Protein AF-A0A2V7SUW2-F1 (afdb_monomer)

Sequence (256 aa):
MSTREIAFPVPRAAPRSRPLAHLVVAQFAAVVALLAMWIVSEKFLGARSGLLFVVIGTPLIALSTLTVVVWAAWGIRWQKVVVLLLAVVADVGLLSGTSTLRRAGDRMFFETRRSRLDAFAHDIVAYGRIRQMSDGARSFTELNGQLVTSSRAAADATPQLDAVPARPLAQVLARDSIAAQRYEEFRQRLRELKVTQLDAEPGFVAFLYDGMLDNLEGYLLVKPGASPPAMRATLFGAELVRLEALGDGWYRFATT

Foldseek 3Di:
DDDDDDDDDDPDDPPDPVVVVCVLLVLLVVLLVVLVVVLVCCVVVHPPCLVVCVVPNLVSLVVSLVSLVVVCVPDPDPVSVVSNVVSVVSSVVSCVSRPNNVVVVVLVLCVVCVVVVVVLQVVCVVVVLFAKFFLPPDPFTDTPNATEDCDPVVQVPDDPDPDHGYDHPVVVCVVSVNDPVNNVVSSVSCVVSQFGMWHHDPFKIWTWHDDPDPKIKTKMAGDPPHDPDDQQDDDPNFGWHDWADSDPRMIITIGD

Solvent-accessible surface area (backbone atoms only — not comparable to full-atom values): 14525 Å² total; per-residue (Å²): 140,84,84,80,83,81,82,74,82,75,80,75,78,74,81,78,70,59,70,62,56,54,50,55,51,50,52,40,51,51,52,51,50,55,51,50,53,47,45,52,46,39,73,75,72,50,86,81,51,52,66,55,40,61,72,50,46,51,55,52,50,52,53,43,48,48,53,45,50,59,55,29,67,66,67,80,44,72,73,40,54,53,52,44,53,53,46,53,52,50,50,54,49,53,52,70,64,31,70,47,57,48,52,50,50,54,48,52,57,44,66,78,38,40,72,61,51,52,53,47,50,49,51,40,62,73,64,64,66,66,36,28,38,39,52,50,84,58,102,61,29,38,48,65,92,36,39,39,29,97,36,64,72,61,26,76,65,57,75,84,74,91,55,79,78,42,38,35,42,72,57,53,29,60,73,58,70,46,54,69,68,59,53,51,51,53,35,49,50,29,55,76,71,63,26,48,33,41,42,52,53,101,39,33,37,35,38,32,29,92,51,73,87,84,26,47,28,34,42,32,38,38,40,92,94,45,67,74,83,58,82,62,39,75,54,97,92,23,38,30,75,44,80,44,82,75,53,98,50,30,28,40,41,32,27,84

Secondary structure (DSSP, 8-state):
-----------PPPPP-HHHHHHHHHHHHHHHHHHHHHHHHHHHH-SS-HHHIIIIIHHHHHHHHHHHHHHHHSS--HHHHHHHHHHHHHHHHHHHH-HHHHHHHHHHHHHTTHHHHHHHHHHHHHH-S--EEE-S-SS-EEETTEEEES-HHHHHTS--SSPPPPEEHHHHHHHTT--HHHHHHHHHHHHHHT--EEEE-SSEEEEEE--STT--EEEEEEPTTPPPPPTT-EETTEEEEEEEEEETTEEEEEE-

Radius of gyration: 28.64 Å; Cα contacts (8 Å, |Δi|>4): 301; chains: 1; bounding box: 95×42×85 Å

Structure (mmCIF, N/CA/C/O backbone):
data_AF-A0A2V7SUW2-F1
#
_entry.id   AF-A0A2V7SUW2-F1
#
loop_
_atom_site.group_PDB
_atom_site.id
_atom_site.type_symbol
_atom_site.label_atom_id
_atom_site.label_alt_id
_atom_site.label_comp_id
_atom_site.label_asym_id
_atom_site.label_entity_id
_atom_site.label_seq_id
_atom_site.pdbx_PDB_ins_code
_atom_site.Cartn_x
_atom_site.Cartn_y
_atom_site.Cartn_z
_atom_site.occupancy
_atom_site.B_iso_or_equiv
_atom_site.auth_seq_id
_atom_site.auth_comp_id
_atom_site.auth_asym_id
_atom_site.auth_atom_id
_atom_site.pdbx_PDB_model_num
ATOM 1 N N . MET A 1 1 ? 76.218 7.393 -56.676 1.00 44.66 1 MET A N 1
ATOM 2 C CA . MET A 1 1 ? 75.463 6.793 -55.555 1.00 44.66 1 MET A CA 1
ATOM 3 C C . MET A 1 1 ? 74.119 7.494 -55.477 1.00 44.66 1 MET A C 1
ATOM 5 O O . MET A 1 1 ? 74.093 8.683 -55.209 1.00 44.66 1 MET A O 1
ATOM 9 N N . SER A 1 2 ? 73.041 6.797 -55.838 1.00 45.44 2 SER A N 1
ATOM 10 C CA . SER A 1 2 ? 71.674 7.327 -55.873 1.00 45.44 2 SER A CA 1
ATOM 11 C C . SER A 1 2 ? 70.909 6.736 -54.691 1.00 45.44 2 SER A C 1
ATOM 13 O O . SER A 1 2 ? 70.765 5.518 -54.591 1.00 45.44 2 SER A O 1
ATOM 15 N N . THR A 1 3 ? 70.494 7.591 -53.763 1.00 47.50 3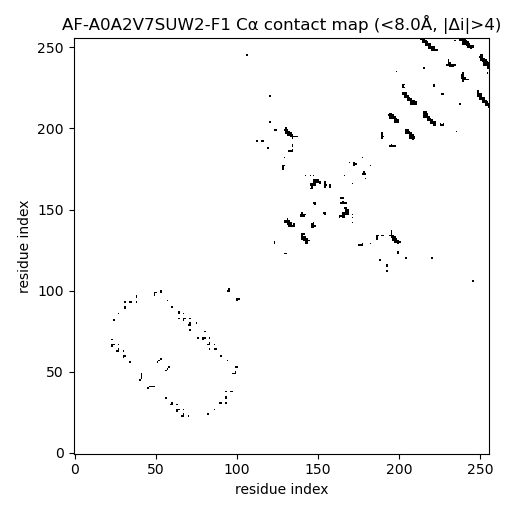 THR A N 1
ATOM 16 C CA . THR A 1 3 ? 69.689 7.241 -52.591 1.00 47.50 3 THR A CA 1
ATOM 17 C C . THR A 1 3 ? 68.236 7.092 -53.036 1.00 47.50 3 THR A C 1
ATOM 19 O O . THR A 1 3 ? 67.562 8.075 -53.328 1.00 47.50 3 THR A O 1
ATOM 22 N N . ARG A 1 4 ? 67.750 5.849 -53.132 1.00 51.28 4 ARG A N 1
ATOM 23 C CA . ARG A 1 4 ? 66.319 5.560 -53.290 1.00 51.28 4 ARG A CA 1
ATOM 24 C C . ARG A 1 4 ? 65.622 5.809 -51.953 1.00 51.28 4 ARG A C 1
ATOM 26 O O . ARG A 1 4 ? 65.803 5.033 -51.019 1.00 51.28 4 ARG A O 1
ATOM 33 N N . GLU A 1 5 ? 64.822 6.866 -51.879 1.00 52.41 5 GLU A N 1
ATOM 34 C CA . GLU A 1 5 ? 63.841 7.051 -50.809 1.00 52.41 5 GLU A CA 1
ATOM 35 C C . GLU A 1 5 ? 62.772 5.957 -50.907 1.00 52.41 5 GLU A C 1
ATOM 37 O O . GLU A 1 5 ? 62.024 5.860 -51.881 1.00 52.41 5 GLU A O 1
ATOM 42 N N . ILE A 1 6 ? 62.720 5.100 -49.890 1.00 58.22 6 ILE A N 1
ATOM 43 C CA . ILE A 1 6 ? 61.645 4.130 -49.701 1.00 58.22 6 ILE A CA 1
ATOM 44 C C . ILE A 1 6 ? 60.499 4.884 -49.024 1.00 58.22 6 ILE A C 1
ATOM 46 O O . ILE A 1 6 ? 60.528 5.140 -47.821 1.00 58.22 6 ILE A O 1
ATOM 50 N N . ALA A 1 7 ? 59.497 5.273 -49.811 1.00 51.59 7 ALA A N 1
ATOM 51 C CA . ALA A 1 7 ? 58.265 5.850 -49.296 1.00 51.59 7 ALA A CA 1
ATOM 52 C C . ALA A 1 7 ? 57.462 4.768 -48.555 1.00 51.59 7 ALA A C 1
ATOM 54 O O . ALA A 1 7 ? 56.907 3.855 -49.168 1.00 51.59 7 ALA A O 1
ATOM 55 N N . PHE A 1 8 ? 57.398 4.865 -47.227 1.00 51.53 8 PHE A N 1
ATOM 56 C CA . PHE A 1 8 ? 56.497 4.044 -46.424 1.00 51.53 8 PHE A CA 1
ATOM 57 C C . PHE A 1 8 ? 55.052 4.521 -46.631 1.00 51.53 8 PHE A C 1
ATOM 59 O O . PHE A 1 8 ? 54.775 5.712 -46.458 1.00 51.53 8 PHE A O 1
ATOM 66 N N . PRO A 1 9 ? 54.106 3.634 -46.984 1.00 53.50 9 PRO A N 1
ATOM 67 C CA . PRO A 1 9 ? 52.710 4.019 -47.089 1.00 53.50 9 PRO A CA 1
ATOM 68 C C . PRO A 1 9 ? 52.181 4.389 -45.700 1.00 53.50 9 PRO A C 1
ATOM 70 O O . PRO A 1 9 ? 52.076 3.549 -44.807 1.00 53.50 9 PRO A O 1
ATOM 73 N N . VAL A 1 10 ? 51.833 5.665 -45.525 1.00 56.25 10 VAL A N 1
ATOM 74 C CA . VAL A 1 10 ? 51.096 6.155 -44.357 1.00 56.25 10 VAL A CA 1
ATOM 75 C C . VAL A 1 10 ? 49.769 5.386 -44.280 1.00 56.25 10 VAL A C 1
ATOM 77 O O . VAL A 1 10 ? 49.021 5.384 -45.266 1.00 56.25 10 VAL A O 1
ATOM 80 N N . PRO A 1 11 ? 49.442 4.722 -43.155 1.00 51.16 11 PRO A N 1
ATOM 81 C CA . PRO A 1 11 ? 48.184 4.003 -43.023 1.00 51.16 11 PRO A CA 1
ATOM 82 C C . PRO A 1 11 ? 47.022 4.988 -43.182 1.00 51.16 11 PRO A C 1
ATOM 84 O O . PRO A 1 11 ? 46.853 5.919 -42.393 1.00 51.16 11 PRO A O 1
ATOM 87 N N . ARG A 1 12 ? 46.222 4.795 -44.239 1.00 51.06 12 ARG A N 1
ATOM 88 C CA . ARG A 1 12 ? 44.977 5.539 -44.460 1.00 51.06 12 ARG A CA 1
ATOM 89 C C . ARG A 1 12 ? 44.101 5.381 -43.218 1.00 51.06 12 ARG A C 1
ATOM 91 O O . ARG A 1 12 ? 43.716 4.266 -42.872 1.00 51.06 12 ARG A O 1
ATOM 98 N N . ALA A 1 13 ? 43.792 6.499 -42.563 1.00 53.72 13 ALA A N 1
ATOM 99 C CA . ALA A 1 13 ? 42.846 6.548 -41.458 1.00 53.72 13 ALA A CA 1
ATOM 100 C C . ALA A 1 13 ? 41.545 5.837 -41.864 1.00 53.72 13 ALA A C 1
ATOM 102 O O . ALA A 1 13 ? 40.941 6.173 -42.886 1.00 53.72 13 ALA A O 1
ATOM 103 N N . ALA A 1 14 ? 41.148 4.835 -41.077 1.00 56.44 14 ALA A N 1
ATOM 104 C CA . ALA A 1 14 ? 39.958 4.036 -41.331 1.00 56.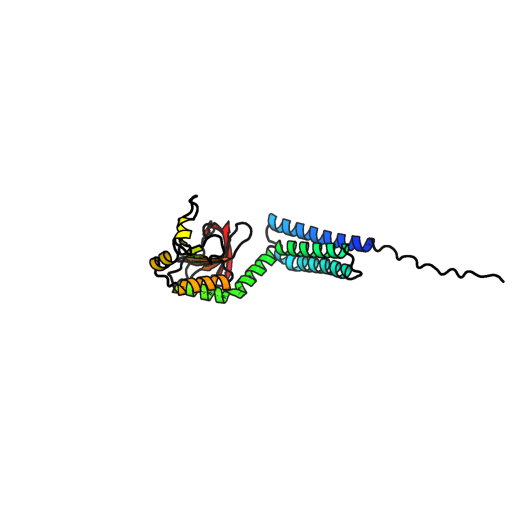44 14 ALA A CA 1
ATOM 105 C C . ALA A 1 14 ? 38.718 4.935 -41.526 1.00 56.44 14 ALA A C 1
ATOM 107 O O . ALA A 1 14 ? 38.584 5.960 -40.842 1.00 56.44 14 ALA A O 1
ATOM 108 N N . PRO A 1 15 ? 37.802 4.579 -42.446 1.00 49.22 15 PRO A N 1
ATOM 109 C CA . PRO A 1 15 ? 36.621 5.379 -42.729 1.00 49.22 15 PRO A CA 1
ATOM 110 C C . PRO A 1 15 ? 35.809 5.612 -41.450 1.00 49.22 15 PRO A C 1
ATOM 112 O O . PRO A 1 15 ? 35.521 4.699 -40.677 1.00 49.22 15 PRO A O 1
ATOM 115 N N . ARG A 1 16 ? 35.473 6.886 -41.221 1.00 55.31 16 ARG A N 1
ATOM 116 C CA . ARG A 1 16 ? 34.719 7.389 -40.067 1.00 55.31 16 ARG A CA 1
ATOM 117 C C . ARG A 1 16 ? 33.453 6.549 -39.846 1.00 55.31 16 ARG A C 1
ATOM 119 O O . ARG A 1 16 ? 32.523 6.615 -40.641 1.00 55.31 16 ARG A O 1
ATOM 126 N N . SER A 1 17 ? 33.380 5.866 -38.706 1.00 55.56 17 SER A N 1
ATOM 127 C CA . SER A 1 17 ? 32.267 5.037 -38.200 1.00 55.56 17 SER A CA 1
ATOM 128 C C . SER A 1 17 ? 30.950 5.784 -37.900 1.00 55.56 17 SER A C 1
ATOM 130 O O . SER A 1 17 ? 30.120 5.321 -37.119 1.00 55.56 17 SER A O 1
ATOM 132 N N . ARG A 1 18 ? 30.726 6.942 -38.533 1.00 59.88 18 ARG A N 1
ATOM 133 C CA . ARG A 1 18 ? 29.518 7.764 -38.390 1.00 59.88 18 ARG A CA 1
ATOM 134 C C . ARG A 1 18 ? 28.206 7.056 -38.772 1.00 59.88 18 ARG A C 1
ATOM 136 O O . ARG A 1 18 ? 27.251 7.261 -38.028 1.00 59.88 18 ARG A O 1
ATOM 143 N N . PRO A 1 19 ? 28.103 6.220 -39.831 1.00 72.25 19 PRO A N 1
ATOM 144 C CA . PRO A 1 19 ? 26.801 5.660 -40.209 1.00 72.25 19 PRO A CA 1
ATOM 145 C C . PRO A 1 19 ? 26.242 4.708 -39.144 1.00 72.25 19 PRO A C 1
ATOM 147 O O . PRO A 1 19 ? 25.051 4.738 -38.857 1.00 72.25 19 PRO A O 1
ATOM 150 N N . LEU A 1 20 ? 27.106 3.929 -38.486 1.00 74.94 20 LEU A N 1
ATOM 151 C CA . LEU A 1 20 ? 26.684 2.954 -37.480 1.00 74.94 20 LEU A CA 1
ATOM 152 C C . LEU A 1 20 ? 26.173 3.625 -36.195 1.00 74.94 20 LEU A C 1
ATOM 154 O O . LEU A 1 20 ? 25.190 3.176 -35.620 1.00 74.94 20 LEU A O 1
ATOM 158 N N . ALA A 1 21 ? 26.786 4.737 -35.777 1.00 71.06 21 ALA A N 1
ATOM 159 C CA . ALA A 1 21 ? 26.320 5.501 -34.618 1.00 71.06 21 ALA A CA 1
ATOM 160 C C . ALA A 1 21 ? 24.913 6.088 -34.836 1.00 71.06 21 ALA A C 1
ATOM 162 O O . ALA A 1 21 ? 24.064 5.990 -33.954 1.00 71.06 21 ALA A O 1
ATOM 163 N N . HIS A 1 22 ? 24.653 6.659 -36.018 1.00 80.50 22 HIS A N 1
ATOM 164 C CA . HIS A 1 22 ? 23.333 7.201 -36.351 1.00 80.50 22 HIS A CA 1
ATOM 165 C C . HIS A 1 22 ? 22.264 6.110 -36.429 1.00 80.50 22 HIS A C 1
ATOM 167 O O . HIS A 1 22 ? 21.156 6.331 -35.952 1.00 80.50 22 HIS A O 1
ATOM 173 N N . LEU A 1 23 ? 22.601 4.934 -36.967 1.00 80.56 23 LEU A N 1
ATOM 174 C CA . LEU A 1 23 ? 21.679 3.800 -37.042 1.00 80.56 23 LEU A CA 1
ATOM 175 C C . LEU A 1 23 ? 21.277 3.287 -35.654 1.00 80.56 23 LEU A C 1
ATOM 177 O O . LEU A 1 23 ? 20.088 3.131 -35.397 1.00 80.56 23 LEU A O 1
ATOM 181 N N . VAL A 1 24 ? 22.242 3.090 -34.748 1.00 77.31 24 VAL A N 1
ATOM 182 C CA . VAL A 1 24 ? 21.968 2.608 -33.380 1.00 77.31 24 VAL A CA 1
ATOM 183 C C . VAL A 1 24 ? 21.091 3.601 -32.613 1.00 77.31 24 VAL A C 1
ATOM 185 O O . VAL A 1 24 ? 20.103 3.209 -31.998 1.00 77.31 24 VAL A O 1
ATOM 188 N N . VAL A 1 25 ? 21.407 4.899 -32.686 1.00 78.31 25 VAL A N 1
ATOM 189 C CA . VAL A 1 25 ? 20.618 5.939 -32.006 1.00 78.31 25 VAL A CA 1
ATOM 190 C C . VAL A 1 25 ? 19.220 6.071 -32.616 1.00 78.31 25 VAL A C 1
ATOM 192 O O . VAL A 1 25 ? 18.251 6.189 -31.871 1.00 78.31 25 VAL A O 1
ATOM 195 N N . ALA A 1 26 ? 19.089 6.022 -33.946 1.00 80.50 26 ALA A N 1
ATOM 196 C CA . ALA A 1 26 ? 17.794 6.111 -34.620 1.00 80.50 26 ALA A CA 1
ATOM 197 C C . ALA A 1 26 ? 16.896 4.904 -34.311 1.00 80.50 26 ALA A C 1
ATOM 199 O O . ALA A 1 26 ? 15.713 5.090 -34.035 1.00 80.50 26 ALA A O 1
ATOM 200 N N . GLN A 1 27 ? 17.454 3.687 -34.297 1.00 83.44 27 GLN A N 1
ATOM 201 C CA . GLN A 1 27 ? 16.736 2.481 -33.879 1.00 83.44 27 GLN A CA 1
ATOM 202 C C . GLN A 1 27 ? 16.245 2.622 -32.435 1.00 83.44 27 GLN A C 1
ATOM 204 O O . GLN A 1 27 ? 15.063 2.412 -32.172 1.00 83.44 27 GLN A O 1
ATOM 209 N N . PHE A 1 28 ? 17.131 3.016 -31.514 1.00 76.88 28 PHE A N 1
ATOM 210 C CA . PHE A 1 28 ? 16.772 3.187 -30.109 1.00 76.88 28 PHE A CA 1
ATOM 211 C C . PHE A 1 28 ? 15.666 4.235 -29.928 1.00 76.88 28 PHE A C 1
ATOM 213 O O . PHE A 1 28 ? 14.651 3.963 -29.289 1.00 76.88 28 PHE A O 1
ATOM 220 N N . ALA A 1 29 ? 15.814 5.404 -30.556 1.00 77.94 29 ALA A N 1
ATOM 221 C CA . ALA A 1 29 ? 14.823 6.473 -30.499 1.00 77.94 29 ALA A CA 1
ATOM 222 C C . ALA A 1 29 ? 13.466 6.044 -31.081 1.00 77.94 29 ALA A C 1
ATOM 224 O O . ALA A 1 29 ? 12.431 6.368 -30.503 1.00 77.94 29 ALA A O 1
ATOM 225 N N . ALA A 1 30 ? 13.455 5.287 -32.184 1.00 80.19 30 ALA A N 1
ATOM 226 C CA . ALA A 1 30 ? 12.227 4.767 -32.782 1.00 80.19 30 ALA A CA 1
ATOM 227 C C . ALA A 1 30 ? 11.510 3.775 -31.853 1.00 80.19 30 ALA A C 1
ATOM 229 O O . ALA A 1 30 ? 10.296 3.868 -31.679 1.00 80.19 30 ALA A O 1
ATOM 230 N N . VAL A 1 31 ? 12.261 2.869 -31.217 1.00 78.00 31 VAL A N 1
ATOM 231 C CA . VAL A 1 31 ? 11.731 1.925 -30.223 1.00 78.00 31 VAL A CA 1
ATOM 232 C C . VAL A 1 31 ? 11.112 2.674 -29.045 1.00 78.00 31 VAL A C 1
ATOM 234 O O . VAL A 1 31 ? 9.953 2.435 -28.708 1.00 78.00 31 VAL A O 1
ATOM 237 N N . VAL A 1 32 ? 11.844 3.628 -28.463 1.00 76.44 32 VAL A N 1
ATOM 238 C CA . VAL A 1 32 ? 11.357 4.439 -27.339 1.00 76.44 32 VAL A CA 1
ATOM 239 C C . VAL A 1 32 ? 10.112 5.232 -27.722 1.00 76.44 32 VAL A C 1
ATOM 241 O O . VAL A 1 32 ? 9.143 5.229 -26.969 1.00 76.44 32 VAL A O 1
ATOM 244 N N . ALA A 1 33 ? 10.098 5.875 -28.892 1.00 79.62 33 ALA A N 1
ATOM 245 C CA . ALA A 1 33 ? 8.954 6.654 -29.358 1.00 79.62 33 ALA A CA 1
ATOM 246 C C . ALA A 1 33 ? 7.706 5.781 -29.553 1.00 79.62 33 ALA A C 1
ATOM 248 O O . ALA A 1 33 ? 6.620 6.151 -29.107 1.00 79.62 33 ALA A O 1
ATOM 249 N N . 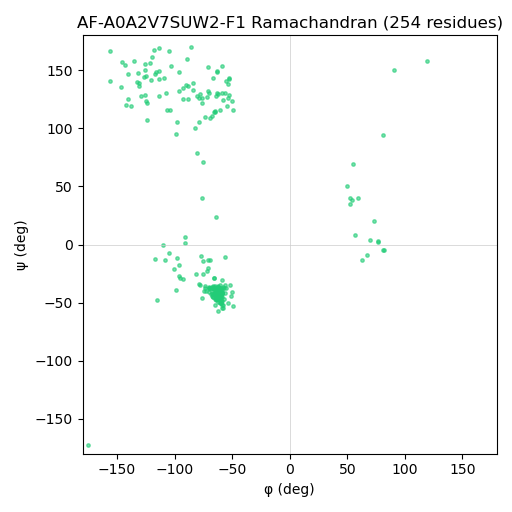LEU A 1 34 ? 7.860 4.604 -30.166 1.00 78.88 34 LEU A N 1
ATOM 250 C CA . LEU A 1 34 ? 6.756 3.673 -30.394 1.00 78.88 34 LEU A CA 1
ATOM 251 C C . LEU A 1 34 ? 6.179 3.153 -29.071 1.00 78.88 34 LEU A C 1
ATOM 253 O O . LEU A 1 34 ? 4.961 3.089 -28.909 1.00 78.88 34 LEU A O 1
ATOM 257 N N . LEU A 1 35 ? 7.037 2.852 -28.096 1.00 72.75 35 LEU A N 1
ATOM 258 C CA . LEU A 1 35 ? 6.618 2.393 -26.771 1.00 72.75 35 LEU A CA 1
ATOM 259 C C . LEU A 1 35 ? 6.020 3.515 -25.922 1.00 72.75 35 LEU A C 1
ATOM 261 O O . LEU A 1 35 ? 5.032 3.289 -25.230 1.00 72.75 35 LEU A O 1
ATOM 265 N N . ALA A 1 36 ? 6.554 4.733 -26.001 1.00 74.38 36 ALA A N 1
ATOM 266 C CA . ALA A 1 36 ? 5.966 5.897 -25.347 1.00 74.38 36 ALA A CA 1
ATOM 267 C C . ALA A 1 36 ? 4.561 6.176 -25.898 1.00 74.38 36 ALA A C 1
ATOM 269 O O . ALA A 1 36 ? 3.617 6.352 -25.129 1.00 74.38 36 ALA A O 1
ATOM 270 N N . MET A 1 37 ? 4.398 6.137 -27.224 1.00 78.75 37 MET A N 1
ATOM 271 C CA . MET A 1 37 ? 3.100 6.292 -27.880 1.00 78.75 37 MET A CA 1
ATOM 272 C C . MET A 1 37 ? 2.129 5.172 -27.486 1.00 78.75 37 MET A C 1
ATOM 274 O O . MET A 1 37 ? 0.945 5.434 -27.270 1.00 78.75 37 MET A O 1
ATOM 278 N N . TRP A 1 38 ? 2.625 3.943 -27.319 1.00 71.88 38 TRP A N 1
ATOM 279 C CA . TRP A 1 38 ? 1.843 2.819 -26.802 1.00 71.88 38 TRP A CA 1
ATOM 280 C C . TRP A 1 38 ? 1.367 3.061 -25.364 1.00 71.88 38 TRP A C 1
ATOM 282 O O . TRP A 1 38 ? 0.188 2.878 -25.077 1.00 71.88 38 TRP A O 1
ATOM 292 N N . ILE A 1 39 ? 2.246 3.510 -24.461 1.00 70.25 39 ILE A N 1
ATOM 293 C CA . ILE A 1 39 ? 1.897 3.814 -23.061 1.00 70.25 39 ILE A CA 1
ATOM 294 C C . ILE A 1 39 ? 0.854 4.929 -22.986 1.00 70.25 39 ILE A C 1
ATOM 296 O O . ILE A 1 39 ? -0.118 4.820 -22.239 1.00 70.25 39 ILE A O 1
ATOM 300 N N . VAL A 1 40 ? 1.040 5.994 -23.769 1.00 72.31 40 VAL A N 1
ATOM 301 C CA . VAL A 1 40 ? 0.067 7.087 -23.885 1.00 72.31 40 VAL A CA 1
ATOM 302 C C . VAL A 1 40 ? -1.273 6.532 -24.371 1.00 72.31 40 VAL A C 1
ATOM 304 O O . VAL A 1 40 ? -2.296 6.760 -23.731 1.00 72.31 40 VAL A O 1
ATOM 307 N N . SER A 1 41 ? -1.267 5.723 -25.430 1.00 69.25 41 SER A N 1
ATOM 308 C CA . SER A 1 41 ? -2.479 5.087 -25.956 1.00 69.25 41 SER A CA 1
ATOM 309 C C . SER A 1 41 ? -3.169 4.209 -24.910 1.00 69.25 41 SER A C 1
ATOM 311 O O . SER A 1 41 ? -4.381 4.291 -24.763 1.00 69.25 41 SER A O 1
ATOM 313 N N . GLU A 1 42 ? -2.426 3.430 -24.121 1.00 69.81 42 GLU A N 1
ATOM 314 C CA . GLU A 1 42 ? -3.001 2.602 -23.054 1.00 69.81 42 GLU A CA 1
ATOM 315 C C . GLU A 1 42 ? -3.639 3.453 -21.943 1.00 69.81 42 GLU A C 1
ATOM 317 O O . GLU A 1 42 ? -4.713 3.111 -21.441 1.00 69.81 42 GLU A O 1
ATOM 322 N N . LYS A 1 43 ? -3.019 4.588 -21.592 1.00 66.06 43 LYS A N 1
ATOM 323 C CA . LYS A 1 43 ? -3.563 5.529 -20.602 1.00 66.06 43 LYS A CA 1
ATOM 324 C C . LYS A 1 43 ? -4.850 6.212 -21.069 1.00 66.06 43 LYS A C 1
ATOM 326 O O . LYS A 1 43 ? -5.734 6.412 -20.243 1.00 66.06 43 LYS A O 1
ATOM 331 N N . PHE A 1 44 ? -4.964 6.561 -22.351 1.00 68.06 44 PHE A N 1
ATOM 332 C CA . PHE A 1 44 ? -6.124 7.294 -22.879 1.00 68.06 44 PHE A CA 1
ATOM 333 C C . PHE A 1 44 ? -7.237 6.392 -23.435 1.00 68.06 44 PHE A C 1
ATOM 335 O O . PHE A 1 44 ? -8.402 6.771 -23.375 1.00 68.06 44 PHE A O 1
ATOM 342 N N . LEU A 1 45 ? -6.909 5.208 -23.962 1.00 64.44 45 LEU A N 1
ATOM 343 C CA . LEU A 1 45 ? -7.861 4.315 -24.644 1.00 64.44 45 LEU A CA 1
ATOM 344 C C . LEU A 1 45 ? -8.273 3.092 -23.806 1.00 64.44 45 LEU A C 1
ATOM 346 O O . LEU A 1 45 ? -9.188 2.364 -24.190 1.00 64.44 45 LEU A O 1
ATOM 350 N N . GLY A 1 46 ? -7.642 2.875 -22.649 1.00 52.84 46 GLY A N 1
ATOM 351 C CA . GLY A 1 46 ? -7.996 1.806 -21.719 1.00 52.84 46 GLY A CA 1
ATOM 352 C C . GLY A 1 46 ? -7.244 0.488 -21.948 1.00 52.84 46 GLY A C 1
ATOM 353 O O . GLY A 1 46 ? -6.844 0.117 -23.051 1.00 52.84 46 GLY A O 1
ATOM 354 N N . ALA A 1 47 ? -7.046 -0.237 -20.845 1.00 57.19 47 ALA A N 1
ATOM 355 C CA . ALA A 1 47 ? -6.074 -1.318 -20.679 1.00 57.19 47 ALA A CA 1
ATOM 356 C C . ALA A 1 47 ? -6.445 -2.653 -21.363 1.00 57.19 47 ALA A C 1
ATOM 358 O O . ALA A 1 47 ? -6.733 -3.640 -20.686 1.00 57.19 47 ALA A O 1
ATOM 359 N N . ARG A 1 48 ? -6.401 -2.719 -22.699 1.00 57.22 48 ARG A N 1
ATOM 360 C CA . ARG A 1 48 ? -6.508 -3.996 -23.445 1.00 57.22 48 ARG A CA 1
ATOM 361 C C . ARG A 1 48 ? -5.162 -4.585 -23.885 1.00 57.22 48 ARG A C 1
ATOM 363 O O . ARG A 1 48 ? -5.111 -5.740 -24.289 1.00 57.22 48 ARG A O 1
ATOM 370 N N . SER A 1 49 ? -4.071 -3.828 -23.783 1.00 61.31 49 SER A N 1
ATOM 371 C CA . SER A 1 49 ? -2.776 -4.157 -24.398 1.00 61.31 49 SER A CA 1
ATOM 372 C C . SER A 1 49 ? -1.659 -4.560 -23.432 1.00 61.31 49 SER A C 1
ATOM 374 O O . SER A 1 49 ? -0.553 -4.856 -23.882 1.00 61.31 49 SER A O 1
ATOM 376 N N . GLY A 1 50 ? -1.914 -4.582 -22.123 1.00 60.41 50 GLY A N 1
ATOM 377 C CA . GLY A 1 50 ? -0.862 -4.742 -21.114 1.00 60.41 50 GLY A CA 1
ATOM 378 C C . GLY A 1 50 ? -0.017 -6.010 -21.276 1.00 60.41 50 GLY A C 1
ATOM 379 O O . GLY A 1 50 ? 1.204 -5.980 -21.135 1.00 60.41 50 GLY A O 1
ATOM 380 N N . LEU A 1 51 ? -0.651 -7.115 -21.676 1.00 62.66 51 LEU A N 1
ATOM 381 C CA . LEU A 1 51 ? 0.030 -8.387 -21.929 1.00 62.66 51 LEU A CA 1
ATOM 382 C C . LEU A 1 51 ? 0.905 -8.335 -23.195 1.00 62.66 51 LEU A C 1
ATOM 384 O O . LEU A 1 51 ? 2.013 -8.864 -23.192 1.00 62.66 51 LEU A O 1
ATOM 388 N N . LEU A 1 52 ? 0.466 -7.631 -24.245 1.00 65.00 52 LEU A N 1
ATOM 389 C CA . LEU A 1 52 ? 1.273 -7.403 -25.451 1.00 65.00 52 LEU A CA 1
ATOM 390 C C . LEU A 1 52 ? 2.512 -6.554 -25.147 1.00 65.00 52 LEU A C 1
ATOM 392 O O . LEU A 1 52 ? 3.575 -6.817 -25.702 1.00 65.00 52 LEU A O 1
ATOM 396 N N . PHE A 1 53 ? 2.416 -5.585 -24.230 1.00 65.00 53 PHE A N 1
ATOM 397 C CA . PHE A 1 53 ? 3.590 -4.828 -23.794 1.00 65.00 53 PHE A CA 1
ATOM 398 C C . PHE A 1 53 ? 4.621 -5.728 -23.101 1.00 65.00 53 PHE A C 1
ATOM 400 O O . PHE A 1 53 ? 5.807 -5.633 -23.399 1.00 65.00 53 PHE A O 1
ATOM 407 N N . VAL A 1 54 ? 4.188 -6.632 -22.220 1.00 65.75 54 VAL A N 1
ATOM 408 C CA . VAL A 1 54 ? 5.106 -7.556 -21.531 1.00 65.75 54 VAL A CA 1
ATOM 409 C C . VAL A 1 54 ? 5.740 -8.551 -22.508 1.00 65.75 54 VAL A C 1
ATOM 411 O O . VAL A 1 54 ? 6.937 -8.810 -22.430 1.00 65.75 54 VAL A O 1
ATOM 414 N N . VAL A 1 55 ? 4.955 -9.094 -23.443 1.00 70.06 55 VAL A N 1
ATOM 415 C CA . VAL A 1 55 ? 5.417 -10.139 -24.372 1.00 70.06 55 VAL A CA 1
ATOM 416 C C . VAL A 1 55 ? 6.248 -9.575 -25.527 1.00 70.06 55 VAL A C 1
ATOM 418 O O . VAL A 1 55 ? 7.171 -10.238 -25.986 1.00 70.06 55 VAL A O 1
ATOM 421 N N . ILE A 1 56 ? 5.938 -8.368 -26.006 1.00 73.62 56 ILE A N 1
ATOM 422 C CA . ILE A 1 56 ? 6.566 -7.782 -27.201 1.00 73.62 56 ILE A CA 1
ATOM 423 C C . ILE A 1 56 ? 7.380 -6.541 -26.838 1.00 73.62 56 ILE A C 1
ATOM 425 O O . ILE A 1 56 ? 8.534 -6.424 -27.239 1.00 73.62 56 ILE A O 1
ATOM 429 N N . GLY A 1 57 ? 6.813 -5.628 -26.050 1.00 72.88 57 GLY A N 1
ATOM 430 C CA . GLY A 1 57 ? 7.457 -4.365 -25.683 1.00 72.88 57 GLY A CA 1
ATOM 431 C C . GLY A 1 57 ? 8.718 -4.550 -24.838 1.00 72.88 57 GLY A C 1
ATOM 432 O O . GLY A 1 57 ? 9.774 -4.041 -25.206 1.00 72.88 57 GLY A O 1
ATOM 433 N N . THR A 1 58 ? 8.651 -5.312 -23.741 1.00 71.75 58 THR A N 1
ATOM 434 C CA . THR A 1 58 ? 9.797 -5.511 -22.833 1.00 71.75 58 THR A CA 1
ATOM 435 C C . THR A 1 58 ? 10.998 -6.183 -23.517 1.00 71.75 58 THR A C 1
ATOM 437 O O . THR A 1 58 ? 12.107 -5.660 -23.380 1.00 71.75 58 THR A O 1
ATOM 440 N N . PRO A 1 59 ? 10.836 -7.264 -24.310 1.00 77.75 59 PRO A N 1
ATOM 441 C CA . PRO A 1 59 ? 11.952 -7.830 -25.069 1.00 77.75 59 PRO A CA 1
ATOM 442 C C . PRO A 1 59 ? 12.535 -6.858 -26.096 1.00 77.75 59 PRO A C 1
ATOM 444 O O . PRO A 1 59 ? 13.748 -6.827 -26.284 1.00 77.75 59 PRO A O 1
ATOM 447 N N . LEU A 1 60 ? 11.697 -6.042 -26.741 1.00 78.75 60 LEU A N 1
ATOM 448 C CA . LEU A 1 60 ? 12.132 -5.087 -27.759 1.00 78.75 60 LEU A CA 1
ATOM 449 C C . LEU A 1 60 ? 12.936 -3.926 -27.149 1.00 78.75 60 LEU A C 1
ATOM 451 O O . LEU A 1 60 ? 13.950 -3.527 -27.723 1.00 78.75 60 LEU A O 1
ATOM 455 N N . ILE A 1 61 ? 12.556 -3.459 -25.951 1.00 79.56 61 ILE A N 1
ATOM 456 C CA . ILE A 1 61 ? 13.372 -2.552 -25.125 1.00 79.56 61 ILE A CA 1
ATOM 457 C C . ILE A 1 61 ? 14.715 -3.204 -24.797 1.00 79.56 61 ILE A C 1
ATOM 459 O O . ILE A 1 61 ? 15.763 -2.644 -25.106 1.00 79.56 61 ILE A O 1
ATOM 463 N N . ALA A 1 62 ? 14.692 -4.412 -24.225 1.00 79.19 62 ALA A N 1
ATO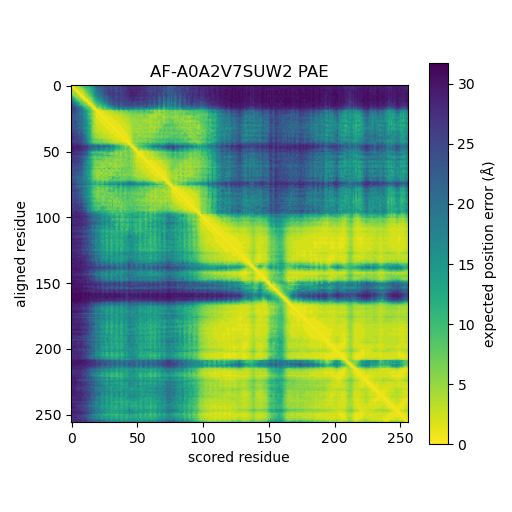M 464 C CA . ALA A 1 62 ? 15.903 -5.103 -23.792 1.00 79.19 62 ALA A CA 1
ATOM 465 C C . ALA A 1 62 ? 16.887 -5.334 -24.952 1.00 79.19 62 ALA A C 1
ATOM 467 O O . ALA A 1 62 ? 18.085 -5.103 -24.800 1.00 79.19 62 ALA A O 1
ATOM 468 N N . LEU A 1 63 ? 16.387 -5.728 -26.128 1.00 81.88 63 LEU A N 1
ATOM 469 C CA . LEU A 1 63 ? 17.178 -5.885 -27.354 1.00 81.88 63 LEU A CA 1
ATOM 470 C C . LEU A 1 63 ? 17.768 -4.553 -27.834 1.00 81.88 63 LEU A C 1
ATOM 472 O O . LEU A 1 63 ? 18.935 -4.496 -28.232 1.00 81.88 63 LEU A O 1
ATOM 476 N N . SER A 1 64 ? 16.985 -3.476 -27.781 1.00 78.62 64 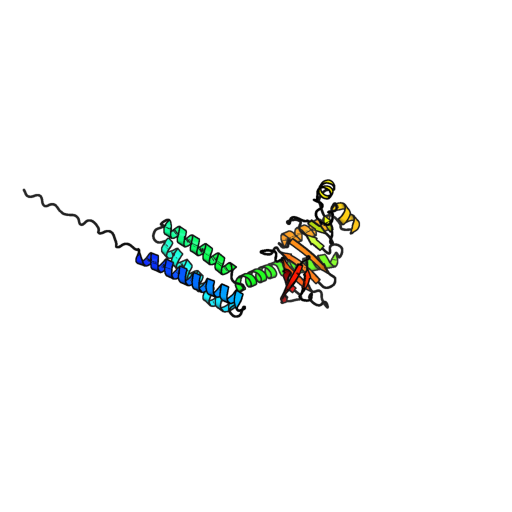SER A N 1
ATOM 477 C CA . SER A 1 64 ? 17.427 -2.129 -28.153 1.00 78.62 64 SER A CA 1
ATOM 478 C C . SER A 1 64 ? 18.557 -1.643 -27.237 1.00 78.62 64 SER A C 1
ATOM 480 O O . SER A 1 64 ? 19.620 -1.231 -27.706 1.00 78.62 64 SER A O 1
ATOM 482 N N . THR A 1 65 ? 18.393 -1.799 -25.926 1.00 79.38 65 THR A N 1
ATOM 483 C CA . THR A 1 65 ? 19.387 -1.399 -24.923 1.00 79.38 65 THR A CA 1
ATOM 484 C C . THR A 1 65 ? 20.628 -2.276 -24.970 1.00 79.38 65 THR A C 1
ATOM 486 O O . THR A 1 65 ? 21.742 -1.760 -24.901 1.00 79.38 65 THR A O 1
ATOM 489 N N . LEU A 1 66 ? 20.479 -3.583 -25.208 1.00 83.75 66 LEU A N 1
ATOM 490 C CA . LEU A 1 66 ? 21.609 -4.479 -25.459 1.00 83.75 66 LEU A CA 1
ATOM 491 C C . LEU A 1 66 ? 22.421 -4.026 -26.681 1.00 83.75 66 LEU A C 1
ATOM 493 O O . LEU A 1 66 ? 23.649 -4.013 -26.634 1.00 83.75 66 LEU A O 1
ATOM 497 N N . THR A 1 67 ? 21.751 -3.589 -27.750 1.00 80.19 67 THR A N 1
ATOM 498 C CA . THR A 1 67 ? 22.411 -3.058 -28.953 1.00 80.19 67 THR A CA 1
ATOM 499 C C . THR A 1 67 ? 23.231 -1.803 -28.626 1.00 80.19 67 THR A C 1
ATOM 501 O O . THR A 1 67 ? 24.380 -1.679 -29.062 1.00 80.19 67 THR A O 1
ATOM 504 N N . VAL A 1 68 ? 22.693 -0.904 -27.793 1.00 78.94 68 VAL A N 1
ATOM 505 C CA . VAL A 1 68 ? 23.409 0.286 -27.297 1.00 78.94 68 VAL A CA 1
ATOM 506 C C . VAL A 1 68 ? 24.603 -0.100 -26.415 1.00 78.94 68 VAL A C 1
ATOM 508 O O . VAL A 1 68 ? 25.685 0.461 -26.592 1.00 78.94 68 VAL A O 1
ATOM 511 N N . VAL A 1 69 ? 24.451 -1.078 -25.515 1.00 81.75 69 VAL A N 1
ATOM 512 C CA . VAL A 1 69 ? 25.526 -1.590 -24.641 1.00 81.75 69 VAL A CA 1
ATOM 513 C C . VAL A 1 69 ? 26.675 -2.172 -25.464 1.00 81.75 69 VAL A C 1
ATOM 515 O O . VAL A 1 69 ? 27.828 -1.785 -25.271 1.00 81.75 69 VAL A O 1
ATOM 518 N N . VAL A 1 70 ? 26.373 -3.059 -26.416 1.00 83.56 70 VAL A N 1
ATOM 519 C CA . VAL A 1 70 ? 27.378 -3.690 -27.289 1.00 83.56 70 VAL A CA 1
ATOM 520 C C . VAL A 1 70 ? 28.113 -2.632 -28.116 1.00 83.56 70 VAL A C 1
ATOM 522 O O . VAL A 1 70 ? 29.339 -2.668 -28.241 1.00 83.56 70 VAL A O 1
ATOM 525 N N . TRP A 1 71 ? 27.394 -1.629 -28.625 1.00 81.31 71 TRP A N 1
ATOM 526 C CA . TRP A 1 71 ? 28.006 -0.512 -29.342 1.00 81.31 71 TRP A CA 1
ATOM 527 C C . TRP A 1 71 ? 28.881 0.380 -28.445 1.00 81.31 71 TRP A C 1
ATOM 529 O O . TRP A 1 71 ? 29.942 0.851 -28.883 1.00 81.31 71 TRP A O 1
ATOM 539 N N . ALA A 1 72 ? 28.460 0.622 -27.202 1.00 77.50 72 ALA A N 1
ATOM 540 C CA . ALA A 1 72 ? 29.205 1.400 -26.216 1.00 77.50 72 ALA A CA 1
ATOM 541 C C . ALA A 1 72 ? 30.498 0.695 -25.778 1.00 77.50 72 ALA A C 1
ATOM 543 O O . ALA A 1 72 ? 31.524 1.362 -25.621 1.00 77.50 72 ALA A O 1
ATOM 544 N N . ALA A 1 73 ? 30.471 -0.637 -25.668 1.00 80.44 73 ALA A N 1
ATOM 545 C CA . ALA A 1 73 ? 31.625 -1.462 -25.317 1.00 80.44 73 ALA A CA 1
ATOM 546 C C . ALA A 1 73 ? 32.735 -1.433 -26.387 1.00 80.44 73 ALA A C 1
ATOM 548 O O . ALA A 1 73 ? 33.918 -1.528 -26.059 1.00 80.44 73 ALA A O 1
ATOM 549 N N . TRP A 1 74 ? 32.391 -1.230 -27.666 1.00 77.00 74 TRP A N 1
ATOM 550 C CA . TRP A 1 74 ? 33.376 -1.147 -28.749 1.00 77.00 74 TRP A CA 1
ATOM 551 C C . TRP A 1 74 ? 34.028 0.243 -28.821 1.00 77.00 74 TRP A C 1
ATOM 553 O O . TRP A 1 74 ? 33.680 1.092 -29.648 1.00 77.00 74 TRP A O 1
ATOM 563 N N . GLY A 1 75 ? 34.985 0.493 -27.929 1.00 70.06 75 GLY A N 1
ATOM 564 C CA . GLY A 1 75 ? 35.698 1.766 -27.824 1.00 70.06 75 GLY A CA 1
ATOM 565 C C . GLY A 1 75 ? 34.886 2.804 -27.054 1.00 70.06 75 GLY A C 1
ATOM 566 O O . GLY A 1 75 ? 34.057 3.522 -27.629 1.00 70.06 75 GLY A O 1
ATOM 567 N N . ILE A 1 76 ? 35.164 2.882 -25.751 1.00 70.38 76 ILE A N 1
ATOM 568 C CA . ILE A 1 76 ? 34.502 3.783 -24.808 1.00 70.38 76 ILE A CA 1
ATOM 569 C C . ILE A 1 76 ? 34.831 5.228 -25.195 1.00 70.38 76 ILE A C 1
ATOM 571 O O . ILE A 1 76 ? 35.975 5.673 -25.140 1.00 70.38 76 ILE A O 1
ATOM 575 N N . ARG A 1 77 ? 33.806 5.972 -25.608 1.00 78.12 77 ARG A N 1
ATOM 576 C CA . ARG A 1 77 ? 33.857 7.426 -25.805 1.00 78.12 77 ARG A CA 1
ATOM 577 C C . ARG A 1 77 ? 32.742 8.046 -24.982 1.00 78.12 77 ARG A C 1
ATOM 579 O O . ARG A 1 77 ? 31.655 7.476 -24.922 1.00 78.12 77 ARG A O 1
ATOM 586 N N . TRP A 1 78 ? 32.979 9.231 -24.421 1.00 73.75 78 TRP A N 1
ATOM 587 C CA . TRP A 1 78 ? 32.013 9.931 -23.562 1.00 73.75 78 TRP A CA 1
ATOM 588 C C . TRP A 1 78 ? 30.608 10.032 -24.180 1.00 73.75 78 TRP A C 1
ATOM 590 O O . TRP A 1 78 ? 29.611 9.753 -23.526 1.00 73.75 78 TRP A O 1
ATOM 600 N N . GLN A 1 79 ? 30.529 10.304 -25.486 1.00 76.69 79 GLN A N 1
ATOM 601 C CA . GLN A 1 79 ? 29.267 10.352 -26.233 1.00 76.69 79 GLN A CA 1
ATOM 602 C C . GLN A 1 79 ? 28.463 9.041 -26.160 1.00 76.69 79 GLN A C 1
ATOM 604 O O . GLN A 1 79 ? 27.241 9.081 -26.075 1.00 76.69 79 GLN A O 1
ATOM 609 N N . LYS A 1 80 ? 29.128 7.879 -26.162 1.00 74.94 80 LYS A N 1
ATOM 610 C CA . LYS A 1 80 ? 28.458 6.575 -26.062 1.00 74.94 80 LYS A CA 1
ATOM 611 C C . LYS A 1 80 ? 27.945 6.302 -24.652 1.00 74.94 80 LYS A C 1
ATOM 613 O O . LYS A 1 80 ? 26.881 5.719 -24.499 1.00 74.94 80 LYS A O 1
ATOM 618 N N . VAL A 1 81 ? 28.689 6.755 -23.641 1.00 76.56 81 VAL A N 1
ATOM 619 C CA . VAL A 1 81 ? 28.293 6.656 -22.229 1.00 76.56 81 VAL A CA 1
ATOM 620 C C . VAL A 1 81 ? 27.036 7.484 -21.970 1.00 76.56 81 VAL A C 1
ATOM 622 O O . VAL A 1 81 ? 26.105 6.988 -21.347 1.00 76.56 81 VAL A O 1
ATOM 625 N N . VAL A 1 82 ? 26.959 8.705 -22.511 1.00 77.00 82 VAL A N 1
ATOM 626 C CA . VAL A 1 82 ? 25.753 9.544 -22.401 1.00 77.00 82 VAL A CA 1
ATOM 627 C C . VAL A 1 82 ? 24.546 8.871 -23.062 1.00 77.00 82 VAL A C 1
ATOM 629 O O . VAL A 1 82 ? 23.480 8.821 -22.459 1.00 77.00 82 VAL A O 1
ATOM 632 N N . VAL A 1 83 ? 24.707 8.302 -24.263 1.00 78.00 83 VAL A N 1
ATOM 633 C CA . VAL A 1 83 ? 23.623 7.566 -24.943 1.00 78.00 83 VAL A CA 1
ATOM 634 C C . VAL A 1 83 ? 23.186 6.341 -24.138 1.00 78.00 83 VAL A C 1
ATOM 636 O O . VAL A 1 83 ? 21.992 6.096 -24.017 1.00 78.00 83 VAL A O 1
ATOM 639 N N . LEU A 1 84 ? 24.127 5.605 -23.543 1.00 79.12 84 LEU A N 1
ATOM 640 C CA . LEU A 1 84 ? 23.818 4.469 -22.677 1.00 79.12 84 LEU A CA 1
ATOM 641 C C . LEU A 1 84 ? 23.019 4.896 -21.437 1.00 79.12 84 LEU A C 1
ATOM 643 O O . LEU A 1 84 ? 22.025 4.260 -21.104 1.00 79.12 84 LEU A O 1
ATOM 647 N N . LEU A 1 85 ? 23.419 5.984 -20.772 1.00 76.62 85 LEU A N 1
ATOM 648 C CA . LEU A 1 85 ? 22.695 6.513 -19.613 1.00 76.62 85 LEU A CA 1
ATOM 649 C C . LEU A 1 85 ? 21.285 6.975 -19.990 1.00 76.62 85 LEU A C 1
ATOM 651 O O . LEU A 1 85 ? 20.331 6.642 -19.293 1.00 76.62 85 LEU A O 1
ATOM 655 N N . LEU A 1 86 ? 21.139 7.693 -21.108 1.00 76.50 86 LEU A N 1
ATOM 656 C CA . LEU A 1 86 ? 19.828 8.097 -21.621 1.00 76.50 86 LEU A CA 1
ATOM 657 C C . LEU A 1 86 ? 18.951 6.887 -21.952 1.00 76.50 86 LEU A C 1
ATOM 659 O O . LEU A 1 86 ? 17.753 6.929 -21.685 1.00 76.50 86 LEU A O 1
ATOM 663 N N . ALA A 1 87 ? 19.542 5.812 -22.480 1.00 75.94 87 ALA A N 1
ATOM 664 C CA . ALA A 1 87 ? 18.818 4.585 -22.767 1.00 75.94 87 ALA A CA 1
ATOM 665 C C . ALA A 1 87 ? 18.283 3.928 -21.491 1.00 75.94 87 ALA A C 1
ATOM 667 O O . ALA A 1 87 ? 17.094 3.647 -21.396 1.00 75.94 87 ALA A O 1
ATOM 668 N N . VAL A 1 88 ? 19.129 3.794 -20.467 1.00 78.25 88 VAL A N 1
ATOM 669 C CA . VAL A 1 88 ? 18.719 3.258 -19.160 1.00 78.25 88 VAL A CA 1
ATOM 670 C C . VAL A 1 88 ? 17.617 4.112 -18.526 1.00 78.25 88 VAL A C 1
ATOM 672 O O . VAL A 1 88 ? 16.635 3.569 -18.028 1.00 78.25 88 VAL A O 1
ATOM 675 N N . VAL A 1 89 ? 17.740 5.442 -18.559 1.00 78.00 89 VAL A N 1
ATOM 676 C CA . VAL A 1 89 ? 16.712 6.346 -18.012 1.00 78.00 89 VAL A CA 1
ATOM 677 C C . VAL A 1 89 ? 15.389 6.203 -18.769 1.00 78.00 89 VAL A C 1
ATOM 679 O O . VAL A 1 89 ? 14.333 6.139 -18.138 1.00 78.00 89 VAL A O 1
ATOM 682 N N . ALA A 1 90 ? 15.429 6.121 -20.101 1.00 74.81 90 ALA A N 1
ATOM 683 C CA . ALA A 1 90 ? 14.239 5.922 -20.923 1.00 74.81 90 ALA A CA 1
ATOM 684 C C . ALA A 1 90 ? 13.573 4.568 -20.641 1.00 74.81 90 ALA A C 1
ATOM 686 O O . ALA A 1 90 ? 12.356 4.524 -20.479 1.00 74.81 90 ALA A O 1
ATOM 687 N N . ASP A 1 91 ? 14.348 3.493 -20.505 1.00 72.75 91 ASP A N 1
ATOM 688 C CA . ASP A 1 91 ? 13.835 2.161 -20.181 1.00 72.75 91 ASP A CA 1
ATOM 689 C C . ASP A 1 91 ? 13.161 2.143 -18.814 1.00 72.75 91 ASP A C 1
ATOM 691 O O . ASP A 1 91 ? 12.023 1.696 -18.688 1.00 72.75 91 ASP A O 1
ATOM 695 N N . VAL A 1 92 ? 13.833 2.680 -17.792 1.00 71.12 92 VAL A N 1
ATOM 696 C CA . VAL A 1 92 ? 13.272 2.793 -16.440 1.00 71.12 92 VAL A CA 1
ATOM 697 C C . VAL A 1 92 ? 11.989 3.624 -16.465 1.00 71.12 92 VAL A C 1
ATOM 699 O O . VAL A 1 92 ? 10.997 3.228 -15.851 1.00 71.12 92 VAL A O 1
ATOM 702 N N . GLY A 1 93 ? 11.967 4.735 -17.207 1.00 69.69 93 GLY A N 1
ATOM 703 C CA . GLY A 1 93 ? 10.779 5.570 -17.383 1.00 69.69 93 GLY A CA 1
ATOM 704 C C . GLY A 1 93 ? 9.625 4.840 -18.078 1.00 69.69 93 GLY A C 1
ATOM 705 O O . GLY A 1 93 ? 8.495 4.878 -17.592 1.00 69.69 93 GLY A O 1
ATOM 706 N N . LEU A 1 94 ? 9.899 4.129 -19.177 1.00 70.44 94 LEU A N 1
ATOM 707 C CA . LEU A 1 94 ? 8.904 3.357 -19.929 1.00 70.44 94 LEU A CA 1
ATOM 708 C C . LEU A 1 94 ? 8.349 2.198 -19.096 1.00 70.44 94 LEU A C 1
ATOM 710 O O . LEU A 1 94 ? 7.134 2.029 -19.014 1.00 70.44 94 LEU A O 1
ATOM 714 N N . LEU A 1 95 ? 9.217 1.433 -18.431 1.00 67.88 95 LEU A N 1
ATOM 715 C CA . LEU A 1 95 ? 8.816 0.334 -17.552 1.00 67.88 95 LEU A CA 1
ATOM 716 C C . LEU A 1 95 ? 7.952 0.847 -16.395 1.00 67.88 95 LEU A C 1
ATOM 718 O O . LEU A 1 95 ? 6.883 0.287 -16.144 1.00 67.88 95 LEU A O 1
ATOM 722 N N . SER A 1 96 ? 8.350 1.955 -15.762 1.00 64.62 96 SER A N 1
ATOM 723 C CA . SER A 1 96 ? 7.580 2.590 -14.679 1.00 64.62 96 SER A CA 1
ATOM 724 C C . SER A 1 96 ? 6.241 3.159 -15.159 1.00 64.62 96 SER A C 1
ATOM 726 O O . SER A 1 96 ? 5.276 3.212 -14.399 1.00 64.62 96 SER A O 1
ATOM 728 N N . GLY A 1 97 ? 6.160 3.571 -16.426 1.00 63.84 97 GLY A N 1
ATOM 729 C CA . GLY A 1 97 ? 4.944 4.088 -17.048 1.00 63.84 97 GLY A CA 1
ATOM 730 C C . GLY A 1 97 ? 3.905 3.019 -17.391 1.00 63.84 97 GLY A C 1
ATOM 731 O O . GLY A 1 97 ? 2.750 3.369 -17.652 1.00 63.84 97 GLY A O 1
ATOM 732 N N . THR A 1 98 ? 4.276 1.735 -17.380 1.00 67.25 98 THR A N 1
ATOM 733 C CA . THR A 1 98 ? 3.373 0.652 -17.786 1.00 67.25 98 THR A CA 1
ATOM 734 C C . THR A 1 98 ? 2.539 0.139 -16.624 1.00 67.25 98 THR A C 1
ATOM 736 O O . THR A 1 98 ? 3.032 -0.298 -15.582 1.00 67.25 98 THR A O 1
ATOM 739 N N . SER A 1 99 ? 1.224 0.154 -16.826 1.00 66.19 99 SER A N 1
ATOM 740 C CA . SER A 1 99 ? 0.251 -0.273 -15.821 1.00 66.19 99 SER A CA 1
ATOM 741 C C . SER A 1 99 ? 0.456 -1.731 -15.385 1.00 66.19 99 SER A C 1
ATOM 743 O O . SER A 1 99 ? 0.209 -2.074 -14.231 1.00 66.19 99 SER A O 1
ATOM 745 N N . THR A 1 100 ? 0.959 -2.574 -16.290 1.00 66.25 100 THR A N 1
ATOM 746 C CA . THR A 1 100 ? 1.116 -4.020 -16.085 1.00 66.25 100 THR A CA 1
ATOM 747 C C . THR A 1 100 ? 2.305 -4.368 -15.196 1.00 66.25 100 THR A C 1
ATOM 749 O O . THR A 1 100 ? 2.133 -5.148 -14.264 1.00 66.25 100 THR A O 1
ATOM 752 N N . LEU A 1 101 ? 3.485 -3.773 -15.419 1.00 65.06 101 LEU A N 1
ATOM 753 C CA . LEU A 1 101 ? 4.637 -3.982 -14.530 1.00 65.06 101 LEU A CA 1
ATOM 754 C C . LEU A 1 101 ? 4.368 -3.424 -13.140 1.00 65.06 101 LEU A C 1
ATOM 756 O O . LEU A 1 101 ? 4.706 -4.077 -12.158 1.00 65.06 101 LEU A O 1
ATOM 760 N N . ARG A 1 102 ? 3.696 -2.269 -13.055 1.00 69.56 102 ARG A N 1
ATOM 761 C CA . ARG A 1 102 ? 3.255 -1.724 -11.771 1.00 69.56 102 ARG A CA 1
ATOM 762 C C . ARG A 1 102 ? 2.347 -2.721 -11.047 1.00 69.56 102 ARG A C 1
ATOM 764 O O . ARG A 1 102 ? 2.695 -3.161 -9.962 1.00 69.56 102 ARG A O 1
ATOM 771 N N . ARG A 1 103 ? 1.271 -3.194 -11.695 1.00 72.94 103 ARG A N 1
ATOM 772 C CA . ARG A 1 103 ? 0.369 -4.221 -11.129 1.00 72.94 103 ARG A CA 1
ATOM 773 C C . ARG A 1 103 ? 1.099 -5.502 -10.723 1.00 72.94 103 ARG A C 1
ATOM 775 O O . ARG A 1 103 ? 0.799 -6.050 -9.667 1.00 72.94 103 ARG A O 1
ATOM 782 N N . ALA A 1 104 ? 2.040 -5.983 -11.534 1.00 73.06 104 ALA A N 1
ATOM 783 C CA . ALA A 1 104 ? 2.834 -7.166 -11.212 1.00 73.06 104 ALA A CA 1
ATOM 784 C C . ALA A 1 104 ? 3.728 -6.932 -9.983 1.00 73.06 104 ALA A C 1
ATOM 786 O O . ALA A 1 104 ? 3.783 -7.788 -9.102 1.00 73.06 104 ALA A O 1
ATOM 787 N N . GLY A 1 105 ? 4.370 -5.764 -9.895 1.00 76.44 105 GLY A N 1
ATOM 788 C CA . GLY A 1 105 ? 5.149 -5.339 -8.734 1.00 76.44 105 GLY A CA 1
ATOM 789 C C . GLY A 1 105 ? 4.297 -5.237 -7.473 1.00 76.44 105 GLY A C 1
ATOM 790 O O . GLY A 1 105 ? 4.667 -5.796 -6.447 1.00 76.44 105 GLY A O 1
ATOM 791 N N . ASP A 1 106 ? 3.119 -4.622 -7.567 1.00 79.31 106 ASP A N 1
ATOM 792 C CA . ASP A 1 106 ? 2.179 -4.481 -6.450 1.00 79.31 106 ASP A CA 1
ATOM 793 C C . ASP A 1 106 ? 1.645 -5.840 -5.982 1.00 79.31 106 ASP A C 1
ATOM 795 O O . ASP A 1 106 ? 1.498 -6.085 -4.783 1.00 79.31 106 ASP A O 1
ATOM 799 N N . ARG A 1 107 ? 1.384 -6.757 -6.922 1.00 83.31 107 ARG A N 1
ATOM 800 C CA . ARG A 1 107 ? 0.971 -8.125 -6.602 1.00 83.31 107 ARG A CA 1
ATOM 801 C C . ARG A 1 107 ? 2.103 -8.901 -5.941 1.00 83.31 107 ARG A C 1
ATOM 803 O O . ARG A 1 107 ? 1.877 -9.554 -4.932 1.00 83.31 107 ARG A O 1
ATOM 810 N N . MET A 1 108 ? 3.328 -8.799 -6.449 1.00 83.81 108 MET A N 1
ATOM 811 C CA . MET A 1 108 ? 4.492 -9.437 -5.829 1.00 83.81 108 MET A CA 1
ATOM 812 C C . MET A 1 108 ? 4.789 -8.840 -4.441 1.00 83.81 108 MET A C 1
ATOM 814 O O . MET A 1 108 ? 5.130 -9.567 -3.505 1.00 83.81 108 MET A O 1
ATOM 818 N N . PHE A 1 109 ? 4.611 -7.527 -4.266 1.00 86.25 109 PHE A N 1
ATOM 819 C CA . PHE A 1 109 ? 4.730 -6.859 -2.971 1.00 86.25 109 PHE A CA 1
ATOM 820 C C . PHE A 1 109 ? 3.731 -7.421 -1.958 1.00 86.25 109 PHE A C 1
ATOM 822 O O . PHE A 1 109 ? 4.128 -7.713 -0.826 1.00 86.25 109 PHE A O 1
ATOM 829 N N . PHE A 1 110 ? 2.478 -7.606 -2.381 1.00 91.19 110 PHE A N 1
ATOM 830 C CA . PHE A 1 110 ? 1.433 -8.230 -1.580 1.00 91.19 110 PHE A CA 1
ATOM 831 C C . PHE A 1 110 ? 1.773 -9.681 -1.237 1.00 91.19 110 PHE A C 1
ATOM 833 O O . PHE A 1 110 ? 1.888 -10.009 -0.062 1.00 91.19 110 PHE A O 1
ATOM 840 N N . GLU A 1 111 ? 2.018 -10.538 -2.232 1.00 91.38 111 GLU A N 1
ATOM 841 C CA . GLU A 1 111 ? 2.247 -11.975 -2.010 1.00 91.38 111 GLU A CA 1
ATOM 842 C C . GLU A 1 111 ? 3.445 -12.239 -1.080 1.00 91.38 111 GLU A C 1
ATOM 844 O O . GLU A 1 111 ? 3.385 -13.094 -0.200 1.00 91.38 111 GLU A O 1
ATOM 849 N N . THR A 1 112 ? 4.515 -11.443 -1.178 1.00 90.19 112 THR A N 1
ATOM 850 C CA . THR A 1 112 ? 5.694 -11.562 -0.289 1.00 90.19 112 THR A CA 1
ATOM 851 C C . THR A 1 112 ? 5.435 -11.141 1.168 1.00 90.19 112 THR A C 1
ATOM 853 O O . THR A 1 112 ? 6.255 -11.407 2.059 1.00 90.19 112 THR A O 1
ATOM 856 N N . ARG A 1 113 ? 4.313 -10.466 1.437 1.00 93.81 113 ARG A N 1
ATOM 857 C CA . ARG A 1 113 ? 3.897 -9.978 2.766 1.00 93.81 113 ARG A CA 1
ATOM 858 C C . ARG A 1 113 ? 2.606 -10.595 3.263 1.00 93.81 113 ARG A C 1
ATOM 860 O O . ARG A 1 113 ? 2.318 -10.450 4.445 1.00 93.81 113 ARG A O 1
ATOM 867 N N . ARG A 1 114 ? 1.869 -11.282 2.399 1.00 94.31 114 ARG A N 1
ATOM 868 C CA . ARG A 1 114 ? 0.507 -11.737 2.633 1.00 94.31 114 ARG A CA 1
ATOM 869 C C . ARG A 1 114 ? 0.338 -12.447 3.972 1.00 94.31 114 ARG A C 1
ATOM 871 O O . ARG A 1 114 ? -0.441 -11.989 4.792 1.00 94.31 114 ARG A O 1
ATOM 878 N N . SER A 1 115 ? 1.153 -13.462 4.257 1.00 95.88 115 SER A N 1
ATOM 879 C CA . SER A 1 115 ? 1.074 -14.203 5.527 1.00 95.88 115 SER A CA 1
ATOM 880 C C . SER A 1 115 ? 1.306 -13.332 6.769 1.00 95.88 115 SER A C 1
ATOM 882 O O . SER A 1 115 ? 0.685 -13.545 7.807 1.00 95.88 115 SER A O 1
ATOM 884 N N . ARG A 1 116 ? 2.190 -12.333 6.674 1.00 96.25 116 ARG A N 1
ATOM 885 C CA . ARG A 1 116 ? 2.481 -11.399 7.770 1.00 96.25 116 ARG A CA 1
ATOM 886 C C . ARG A 1 116 ? 1.391 -10.335 7.912 1.00 96.25 116 ARG A C 1
ATOM 888 O O . ARG A 1 116 ? 1.083 -9.946 9.032 1.00 96.25 116 ARG A O 1
ATOM 895 N N . LEU A 1 117 ? 0.800 -9.896 6.800 1.00 96.62 117 LEU A N 1
ATOM 896 C CA . LEU A 1 117 ? -0.374 -9.021 6.788 1.00 96.62 117 LEU A CA 1
ATOM 897 C C . LEU A 1 117 ? -1.598 -9.729 7.380 1.00 96.62 117 LEU A C 1
ATOM 899 O O . LEU A 1 117 ? -2.281 -9.135 8.203 1.00 96.62 117 LEU A O 1
ATOM 903 N N . ASP A 1 118 ? -1.825 -10.999 7.035 1.00 96.81 118 ASP A N 1
ATOM 904 C CA . ASP A 1 118 ? -2.890 -11.836 7.602 1.00 96.81 118 ASP A CA 1
ATOM 905 C C . ASP A 1 118 ? -2.743 -11.966 9.121 1.00 96.81 118 ASP A C 1
ATOM 907 O O . ASP A 1 118 ? -3.670 -11.658 9.872 1.00 96.81 118 ASP A O 1
ATOM 911 N N . ALA A 1 119 ? -1.552 -12.359 9.588 1.00 96.88 119 ALA A N 1
ATOM 912 C CA . ALA A 1 119 ? -1.265 -12.465 11.016 1.00 96.88 119 ALA A CA 1
ATOM 913 C C . ALA A 1 119 ? -1.465 -11.123 11.734 1.00 96.88 119 ALA A C 1
ATOM 915 O O . ALA A 1 119 ? -2.044 -11.069 12.817 1.00 96.88 119 ALA A O 1
ATOM 916 N N . PHE A 1 120 ? -1.032 -10.021 11.115 1.00 97.56 120 PHE A N 1
ATOM 917 C CA . PHE A 1 120 ? -1.182 -8.707 11.720 1.00 97.56 120 PHE A CA 1
ATOM 918 C C . PHE A 1 120 ? -2.639 -8.234 11.753 1.00 97.56 120 PHE A C 1
ATOM 920 O O . PHE A 1 120 ? -3.081 -7.715 12.774 1.00 97.56 120 PHE A O 1
ATOM 927 N N . ALA A 1 121 ? -3.414 -8.467 10.691 1.00 97.06 121 ALA A N 1
ATOM 928 C CA . ALA A 1 121 ? -4.846 -8.185 10.675 1.00 97.06 121 ALA A CA 1
ATOM 929 C C . ALA A 1 121 ? -5.581 -8.977 11.764 1.00 97.06 121 ALA A C 1
ATOM 931 O O . ALA A 1 121 ? -6.438 -8.422 12.456 1.00 97.06 121 ALA A O 1
ATOM 932 N N . HIS A 1 122 ? -5.209 -10.244 11.970 1.00 96.00 122 HIS A N 1
ATOM 933 C CA . HIS A 1 122 ? -5.776 -11.048 13.043 1.00 96.00 122 HIS A CA 1
ATOM 934 C C . HIS A 1 122 ? -5.446 -10.472 14.427 1.00 96.00 122 HIS A C 1
ATOM 936 O O . HIS A 1 122 ? -6.359 -10.330 15.243 1.00 96.00 122 HIS A O 1
ATOM 942 N N . ASP A 1 123 ? -4.193 -10.081 14.666 1.00 96.56 123 ASP A N 1
ATOM 943 C CA . ASP A 1 123 ? -3.759 -9.476 15.930 1.00 96.56 123 ASP A CA 1
ATOM 944 C C . ASP A 1 123 ? -4.459 -8.133 16.201 1.00 96.56 123 ASP A C 1
ATOM 946 O O . ASP A 1 123 ? -4.857 -7.866 17.336 1.00 96.56 123 ASP A O 1
ATOM 950 N N . ILE A 1 124 ? -4.674 -7.307 15.168 1.00 96.19 124 ILE A N 1
ATOM 951 C CA . ILE A 1 124 ? -5.433 -6.049 15.269 1.00 96.19 124 ILE A CA 1
ATOM 952 C C . ILE A 1 124 ? -6.870 -6.326 15.716 1.00 96.19 124 ILE A C 1
ATOM 954 O O . ILE A 1 124 ? -7.350 -5.722 16.678 1.00 96.19 124 ILE A O 1
ATOM 958 N N . VAL A 1 125 ? -7.545 -7.270 15.056 1.00 95.38 125 VAL A N 1
ATOM 959 C CA . VAL A 1 125 ? -8.930 -7.638 15.383 1.00 95.38 125 VAL A CA 1
ATOM 960 C C . VAL A 1 125 ? -9.027 -8.256 16.777 1.00 95.38 125 VAL A C 1
ATOM 962 O O . VAL A 1 125 ? -9.939 -7.914 17.526 1.00 95.38 125 VAL A O 1
ATOM 965 N N . ALA A 1 126 ? -8.088 -9.131 17.144 1.00 95.81 126 ALA A N 1
ATOM 966 C CA . ALA A 1 126 ? -8.058 -9.777 18.452 1.00 95.81 126 ALA A CA 1
ATOM 967 C C . ALA A 1 126 ? -7.787 -8.778 19.587 1.00 95.81 126 ALA A C 1
ATOM 969 O O . ALA A 1 126 ? -8.368 -8.900 20.665 1.00 95.81 126 ALA A O 1
ATOM 970 N N . TYR A 1 127 ? -6.928 -7.778 19.357 1.00 96.44 127 TYR A N 1
ATOM 971 C CA . TYR A 1 127 ? -6.638 -6.752 20.356 1.00 96.44 127 TYR A CA 1
ATOM 972 C C . TYR A 1 127 ? -7.785 -5.746 20.512 1.00 96.44 127 TYR A C 1
ATOM 974 O O . TYR A 1 127 ? -8.083 -5.325 21.630 1.00 96.44 127 TYR A O 1
ATOM 982 N N . GLY A 1 128 ? -8.416 -5.334 19.408 1.00 94.81 128 GLY A N 1
ATOM 983 C CA . GLY A 1 128 ? -9.654 -4.543 19.382 1.00 94.81 128 GLY A CA 1
ATOM 984 C C . GLY A 1 128 ? -9.573 -3.099 19.904 1.00 94.81 128 GLY A C 1
ATOM 985 O O . GLY A 1 128 ? -10.533 -2.349 19.746 1.00 94.81 128 GLY A O 1
ATOM 986 N N . ARG A 1 129 ? -8.456 -2.679 20.517 1.00 95.81 129 ARG A N 1
ATOM 987 C CA . ARG A 1 129 ? -8.286 -1.326 21.095 1.00 95.81 129 ARG A CA 1
ATOM 988 C C . ARG A 1 129 ? -7.599 -0.332 20.160 1.00 95.81 129 ARG A C 1
ATOM 990 O O . ARG A 1 129 ? -7.856 0.865 20.258 1.00 95.81 129 ARG A O 1
ATOM 997 N N . ILE A 1 130 ? -6.738 -0.813 19.265 1.00 95.06 130 ILE A N 1
ATOM 998 C CA . ILE A 1 130 ? -6.109 -0.003 18.213 1.00 95.06 130 ILE A CA 1
ATOM 999 C C . ILE A 1 130 ? -6.918 -0.225 16.940 1.00 95.06 130 ILE A C 1
ATOM 1001 O O . ILE A 1 130 ? -6.838 -1.292 16.338 1.00 95.06 130 ILE A O 1
ATOM 1005 N N . ARG A 1 131 ? -7.724 0.770 16.570 1.00 94.50 131 ARG A N 1
ATOM 1006 C CA . ARG A 1 131 ? -8.537 0.765 15.350 1.00 94.50 131 ARG A CA 1
ATOM 1007 C C . ARG A 1 131 ? -7.880 1.555 14.233 1.00 94.50 131 ARG A C 1
ATOM 1009 O O . ARG A 1 131 ? -7.892 1.103 13.106 1.00 94.50 131 ARG A O 1
ATOM 1016 N N . GLN A 1 132 ? -7.254 2.681 14.551 1.00 93.50 132 GLN A N 1
ATOM 1017 C CA . GLN A 1 132 ? -6.516 3.489 13.581 1.00 93.50 132 GLN A CA 1
ATOM 1018 C C . GLN A 1 132 ? -5.142 3.808 14.141 1.00 93.50 132 GLN A C 1
ATOM 1020 O O . GLN A 1 132 ? -5.022 4.134 15.323 1.00 93.50 132 GLN A O 1
ATOM 1025 N N . MET A 1 133 ? -4.103 3.691 13.322 1.00 93.38 133 MET A N 1
ATOM 1026 C CA . MET A 1 133 ? -2.739 4.015 13.733 1.00 93.38 133 MET A CA 1
ATOM 1027 C C . MET A 1 133 ? -1.875 4.355 12.524 1.00 93.38 133 MET A C 1
ATOM 1029 O O . MET A 1 133 ? -1.918 3.662 11.511 1.00 93.38 133 MET A O 1
ATOM 1033 N N . SER A 1 134 ? -1.012 5.356 12.680 1.00 89.81 134 SER A N 1
ATOM 1034 C CA . SER A 1 134 ? 0.104 5.619 11.766 1.00 89.81 134 SER A CA 1
ATOM 1035 C C . SER A 1 134 ? 1.445 5.150 12.339 1.00 89.81 134 SER A C 1
ATOM 1037 O O . SER A 1 134 ? 1.654 5.192 13.552 1.00 89.81 134 SER A O 1
ATOM 1039 N N . ASP A 1 135 ? 2.410 4.835 11.479 1.00 85.00 135 ASP A N 1
ATOM 1040 C CA . ASP A 1 135 ? 3.791 4.523 11.864 1.00 85.00 135 ASP A CA 1
ATOM 1041 C C . ASP A 1 135 ? 4.598 5.751 12.353 1.00 85.00 135 ASP A C 1
ATOM 1043 O O . ASP A 1 135 ? 5.664 5.607 12.968 1.00 85.00 135 ASP A O 1
ATOM 1047 N N . GLY A 1 136 ? 4.077 6.960 12.126 1.00 76.12 136 GLY A N 1
ATOM 1048 C CA . GLY A 1 136 ? 4.699 8.239 12.467 1.00 76.12 136 GLY A CA 1
ATOM 1049 C C . GLY A 1 136 ? 5.876 8.623 11.564 1.00 76.12 136 GLY A C 1
ATOM 1050 O O . GLY A 1 136 ? 6.719 9.406 11.995 1.00 76.12 136 GLY A O 1
ATOM 1051 N N . ALA A 1 137 ? 5.980 8.049 10.360 1.00 70.38 137 ALA A N 1
ATOM 1052 C CA . ALA A 1 137 ? 6.976 8.444 9.361 1.00 70.38 137 ALA A CA 1
ATOM 1053 C C . ALA A 1 137 ? 6.550 9.687 8.557 1.00 70.38 137 ALA A C 1
ATOM 1055 O O . ALA A 1 137 ? 7.401 10.415 8.050 1.00 70.38 137 ALA A O 1
ATOM 1056 N N . ARG A 1 138 ? 5.239 9.945 8.451 1.00 65.38 138 ARG A N 1
ATOM 1057 C CA . ARG A 1 138 ? 4.681 11.165 7.846 1.00 65.38 138 ARG A CA 1
ATOM 1058 C C . ARG A 1 138 ? 4.584 12.304 8.867 1.00 65.38 138 ARG A C 1
ATOM 1060 O O . ARG A 1 138 ? 4.720 12.092 10.069 1.00 65.38 138 ARG A O 1
ATOM 1067 N N . SER A 1 139 ? 4.297 13.511 8.379 1.00 57.72 139 SER A N 1
ATOM 1068 C CA . SER A 1 139 ? 4.203 14.765 9.148 1.00 57.72 139 SER A CA 1
ATOM 1069 C C . SER A 1 139 ? 3.209 14.743 10.320 1.00 57.72 139 SER A C 1
ATOM 1071 O O . SER A 1 139 ? 3.209 15.667 11.129 1.00 57.72 139 SER A O 1
ATOM 1073 N N . PHE A 1 140 ? 2.363 13.716 10.419 1.00 67.50 140 PHE A N 1
ATOM 1074 C CA . PHE A 1 140 ? 1.402 13.535 11.497 1.00 67.50 140 PHE A CA 1
ATOM 1075 C C . PHE A 1 140 ? 1.453 12.102 12.036 1.00 67.50 140 PHE A C 1
ATOM 1077 O O . PHE A 1 140 ? 1.601 11.142 11.279 1.00 67.50 140 PHE A O 1
ATOM 1084 N N . THR A 1 141 ? 1.343 11.965 13.361 1.00 81.81 141 THR A N 1
ATOM 1085 C CA . THR A 1 141 ? 1.138 10.671 14.021 1.00 81.81 141 THR A CA 1
ATOM 1086 C C . THR A 1 141 ? -0.294 10.616 14.530 1.00 81.81 141 THR A C 1
ATOM 1088 O O . THR A 1 141 ? -0.737 11.548 15.194 1.00 81.81 141 THR A O 1
ATOM 1091 N N . GLU A 1 142 ? -1.014 9.543 14.236 1.00 86.44 142 GLU A N 1
ATOM 1092 C CA . GLU A 1 142 ? -2.417 9.361 14.599 1.00 86.44 142 GLU A CA 1
ATOM 1093 C C . GLU A 1 142 ? -2.634 8.040 15.345 1.00 86.44 142 GLU A C 1
ATOM 1095 O O . GLU A 1 142 ? -1.989 7.030 15.047 1.00 86.44 142 GLU A O 1
ATOM 1100 N N . LEU A 1 143 ? -3.551 8.062 16.316 1.00 90.94 143 LEU A N 1
ATOM 1101 C CA . LEU A 1 143 ? -4.057 6.896 17.032 1.00 90.94 143 LEU A CA 1
ATOM 1102 C C . LEU A 1 143 ? -5.563 7.066 17.293 1.00 90.94 143 LEU A C 1
ATOM 1104 O O . LEU A 1 143 ? -5.964 8.004 17.983 1.00 90.94 143 LEU A O 1
ATOM 1108 N N . ASN A 1 144 ? -6.387 6.149 16.780 1.00 92.00 144 ASN A N 1
ATOM 1109 C CA . ASN A 1 144 ? -7.847 6.128 16.953 1.00 92.00 144 ASN A CA 1
ATOM 1110 C C . ASN A 1 144 ? -8.528 7.482 16.649 1.00 92.00 144 ASN A C 1
ATOM 1112 O O . ASN A 1 144 ? -9.270 7.998 17.491 1.00 92.00 144 ASN A O 1
ATOM 1116 N N . GLY A 1 145 ? -8.242 8.089 15.492 1.00 84.88 145 GLY A N 1
ATOM 1117 C CA . GLY A 1 145 ? -8.825 9.376 15.091 1.00 84.88 145 GLY A CA 1
ATOM 1118 C C . GLY A 1 145 ? -8.225 10.604 15.785 1.00 84.88 145 GLY A C 1
ATOM 1119 O O . GLY A 1 145 ? -8.704 11.720 15.592 1.00 84.88 145 GLY A O 1
ATOM 1120 N N . GLN A 1 146 ? -7.215 10.429 16.647 1.00 87.12 146 GLN A N 1
ATOM 1121 C CA . GLN A 1 146 ? -6.580 11.518 17.385 1.00 87.12 146 GLN A CA 1
ATOM 1122 C C . GLN A 1 146 ? -5.136 11.706 16.927 1.00 87.12 146 GLN A C 1
ATOM 1124 O O . GLN A 1 146 ? -4.329 10.778 16.993 1.00 87.12 146 GLN A O 1
ATOM 1129 N N . LEU A 1 147 ? -4.781 12.940 16.569 1.00 85.81 147 LEU A N 1
ATOM 1130 C CA . LEU A 1 147 ? -3.385 13.318 16.380 1.00 85.81 147 LEU A CA 1
ATOM 1131 C C . LEU A 1 147 ? -2.628 13.215 17.708 1.00 85.81 147 LEU A C 1
ATOM 1133 O O . LEU A 1 147 ? -3.058 13.765 18.726 1.00 85.81 147 LEU A O 1
ATOM 1137 N N . VAL A 1 148 ? -1.504 12.505 17.700 1.00 84.19 148 VAL A N 1
ATOM 1138 C CA . VAL A 1 148 ? -0.661 12.263 18.870 1.00 84.19 148 VAL A CA 1
ATOM 1139 C C . VAL A 1 148 ? 0.722 12.867 18.695 1.00 84.19 148 VAL A C 1
ATOM 1141 O O . VAL A 1 148 ? 1.286 12.906 17.606 1.00 84.19 148 VAL A O 1
ATOM 1144 N N . THR A 1 149 ? 1.293 13.317 19.806 1.00 81.44 149 THR A N 1
ATOM 1145 C CA . THR A 1 149 ? 2.654 13.853 19.862 1.00 81.44 149 THR A CA 1
ATOM 1146 C C . THR A 1 149 ? 3.412 13.309 21.069 1.00 81.44 149 THR A C 1
ATOM 1148 O O . THR A 1 149 ? 2.820 12.846 22.051 1.00 81.44 149 THR A O 1
ATOM 1151 N N . SER A 1 150 ? 4.741 13.338 20.984 1.00 70.94 150 SER A N 1
ATOM 1152 C CA . SER A 1 150 ? 5.654 12.801 21.995 1.00 70.94 150 SER A CA 1
ATOM 1153 C C . SER A 1 150 ? 5.697 13.634 23.277 1.00 70.94 150 SER A C 1
ATOM 1155 O O . SER A 1 150 ? 6.047 13.100 24.327 1.00 70.94 150 SER A O 1
ATOM 1157 N N . SER A 1 151 ? 5.329 14.920 23.231 1.00 60.38 151 SER A N 1
ATOM 1158 C CA . SER A 1 151 ? 5.372 15.788 24.409 1.00 60.38 151 SER A CA 1
ATOM 1159 C C . SER A 1 151 ? 4.220 16.787 24.465 1.00 60.38 151 SER A C 1
ATOM 1161 O O . SER A 1 151 ? 3.659 17.188 23.448 1.00 60.38 151 SER A O 1
ATOM 1163 N N . ARG A 1 152 ? 3.884 17.220 25.685 1.00 59.22 152 ARG A N 1
ATOM 1164 C CA . ARG A 1 152 ? 2.872 18.258 25.925 1.00 59.22 152 ARG A CA 1
ATOM 1165 C C . ARG A 1 152 ? 3.272 19.597 25.296 1.00 59.22 152 ARG A C 1
ATOM 1167 O O . ARG A 1 152 ? 2.451 20.216 24.642 1.00 59.22 152 ARG A O 1
ATOM 1174 N N . ALA A 1 153 ? 4.553 19.959 25.380 1.00 59.03 153 ALA A N 1
ATOM 1175 C CA . ALA A 1 153 ? 5.086 21.166 24.747 1.00 59.03 153 ALA A CA 1
ATOM 1176 C C . ALA A 1 153 ? 4.956 21.143 23.212 1.00 59.03 153 ALA A C 1
ATOM 1178 O O . ALA A 1 153 ? 4.694 22.171 22.600 1.00 59.03 153 ALA A O 1
ATOM 1179 N N . ALA A 1 154 ? 5.100 19.970 22.586 1.00 57.38 154 ALA A N 1
ATOM 1180 C CA . ALA A 1 154 ? 4.894 19.813 21.148 1.00 57.38 154 ALA A CA 1
ATOM 1181 C C . ALA A 1 154 ? 3.406 19.816 20.752 1.00 57.38 154 ALA A C 1
ATOM 1183 O O . ALA A 1 154 ? 3.089 20.188 19.628 1.00 57.38 154 ALA A O 1
ATOM 1184 N N . ALA A 1 155 ? 2.493 19.436 21.655 1.00 56.16 155 ALA A N 1
ATOM 1185 C CA . ALA A 1 155 ? 1.049 19.550 21.423 1.00 56.16 155 ALA A CA 1
ATOM 1186 C C . ALA A 1 155 ? 0.631 21.022 21.340 1.00 56.16 155 ALA A C 1
ATOM 1188 O O . ALA A 1 155 ? -0.062 21.419 20.405 1.00 56.16 155 ALA A O 1
ATOM 1189 N N . ASP A 1 156 ? 1.141 21.827 22.274 1.00 54.66 156 ASP A N 1
ATOM 1190 C CA . ASP A 1 156 ? 0.831 23.253 22.403 1.00 54.66 156 ASP A CA 1
ATOM 1191 C C . ASP A 1 156 ? 1.449 24.108 21.271 1.00 54.66 156 ASP A C 1
ATOM 1193 O O . ASP A 1 156 ? 0.976 25.209 21.000 1.00 54.66 156 ASP A O 1
ATOM 1197 N N . ALA A 1 157 ? 2.479 23.600 20.580 1.00 54.69 157 ALA A N 1
ATOM 1198 C CA . ALA A 1 157 ? 3.196 24.291 19.501 1.00 54.69 157 ALA A CA 1
ATOM 1199 C C . ALA A 1 157 ? 2.638 24.037 18.082 1.00 54.69 157 ALA A C 1
ATOM 1201 O O . ALA A 1 157 ? 3.205 24.535 17.107 1.00 54.69 157 ALA A O 1
ATOM 1202 N N . THR A 1 158 ? 1.562 23.255 17.933 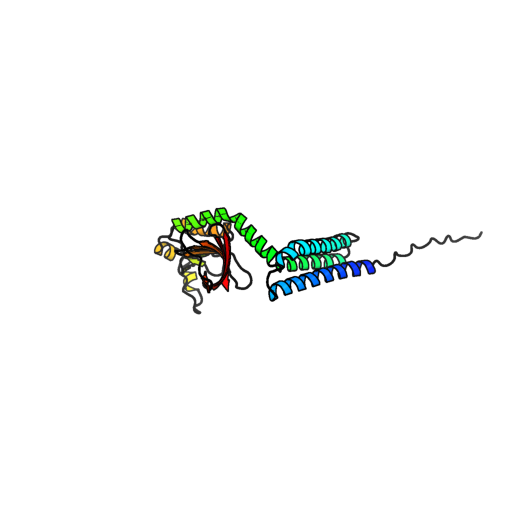1.00 53.41 158 THR A N 1
ATOM 1203 C CA . THR A 1 158 ? 0.993 22.933 16.610 1.00 53.41 158 THR A CA 1
ATOM 1204 C C . THR A 1 158 ? 0.197 24.141 16.078 1.00 53.41 158 THR A C 1
ATOM 1206 O O . THR A 1 158 ? -0.722 24.588 16.766 1.00 53.41 158 THR A O 1
ATOM 1209 N N . PRO A 1 159 ? 0.515 24.708 14.894 1.00 46.56 159 PRO A N 1
ATOM 1210 C CA . PRO A 1 159 ? -0.138 25.926 14.412 1.00 46.56 159 PRO A CA 1
ATOM 1211 C C . PRO A 1 159 ? -1.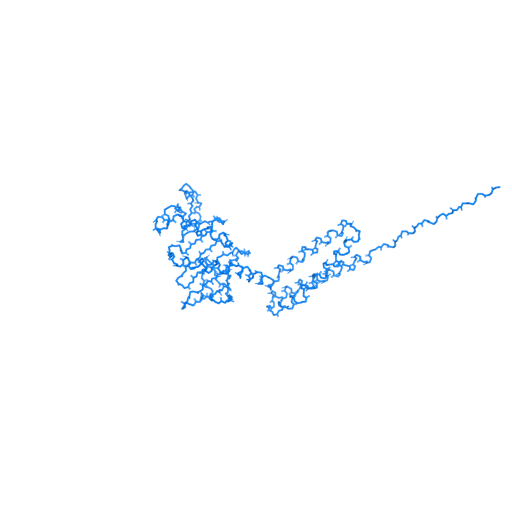649 25.740 14.174 1.00 46.56 159 PRO A C 1
ATOM 1213 O O . PRO A 1 159 ? -2.077 24.811 13.494 1.00 46.56 159 PRO A O 1
ATOM 1216 N N . GLN A 1 160 ? -2.441 26.664 14.731 1.00 48.34 160 GLN A N 1
ATOM 1217 C CA . GLN A 1 160 ? -3.914 26.696 14.807 1.00 48.34 160 GLN A CA 1
ATOM 1218 C C . GLN A 1 160 ? -4.638 27.084 13.497 1.00 48.34 160 GLN A C 1
ATOM 1220 O O . GLN A 1 160 ? -5.616 27.826 13.529 1.00 48.34 160 GLN A O 1
ATOM 1225 N N . LEU A 1 161 ? -4.190 26.621 12.331 1.00 39.50 161 LEU A N 1
ATOM 1226 C CA . LEU A 1 161 ? -4.983 26.779 11.103 1.00 39.50 161 LEU A CA 1
ATOM 1227 C C . LEU A 1 161 ? -5.735 25.472 10.841 1.00 39.50 161 LEU A C 1
ATOM 1229 O O . LEU A 1 161 ? -5.164 24.518 10.324 1.00 39.50 161 LEU A O 1
ATOM 1233 N N . ASP A 1 162 ? -6.987 25.425 11.308 1.00 49.81 162 ASP A N 1
ATOM 1234 C CA . ASP A 1 162 ? -7.995 24.367 11.097 1.00 49.81 162 ASP A CA 1
ATOM 1235 C C . ASP A 1 162 ? -7.621 22.926 11.515 1.00 49.81 162 ASP A C 1
ATOM 1237 O O . ASP A 1 162 ? -8.380 21.984 11.281 1.00 49.81 162 ASP A O 1
ATOM 1241 N N . ALA A 1 163 ? -6.485 22.729 12.188 1.00 55.91 163 ALA A N 1
ATOM 1242 C CA . ALA A 1 163 ? -6.004 21.411 12.592 1.00 55.91 163 ALA A CA 1
ATOM 1243 C C . ALA A 1 163 ? -6.622 20.932 13.919 1.00 55.91 163 ALA A C 1
ATOM 1245 O O . ALA A 1 163 ? -6.629 21.641 14.928 1.00 55.91 163 ALA A O 1
ATOM 1246 N N . VAL A 1 164 ? -7.086 19.677 13.938 1.00 61.03 164 VAL A N 1
ATOM 1247 C CA . VAL A 1 164 ? -7.480 18.960 15.161 1.00 61.03 164 VAL A CA 1
ATOM 1248 C C . VAL A 1 164 ? -6.313 19.010 16.162 1.00 61.03 164 VAL A C 1
ATOM 1250 O O . VAL A 1 164 ? -5.204 18.610 15.808 1.00 61.03 164 VAL A O 1
ATOM 1253 N N . PRO A 1 165 ? -6.509 19.474 17.410 1.00 71.12 165 PRO A N 1
ATOM 1254 C CA . PRO A 1 165 ? -5.405 19.636 18.349 1.00 71.12 165 PRO A CA 1
ATOM 1255 C C . PRO A 1 165 ? -4.747 18.287 18.665 1.00 71.12 165 PRO A C 1
ATOM 1257 O O . PRO A 1 165 ? -5.420 17.314 19.030 1.00 71.12 165 PRO A O 1
ATOM 1260 N N . ALA A 1 166 ? -3.418 18.234 18.545 1.00 78.31 166 ALA A N 1
ATOM 1261 C CA . ALA A 1 166 ? -2.644 17.060 18.918 1.00 78.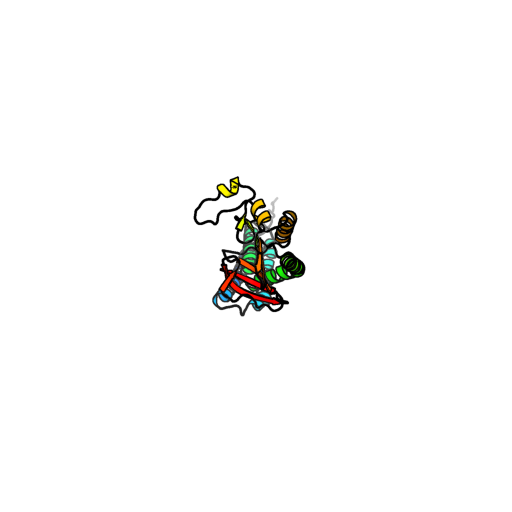31 166 ALA A CA 1
ATOM 1262 C C . ALA A 1 166 ? -2.707 16.836 20.437 1.00 78.31 166 ALA A C 1
ATOM 1264 O O . ALA A 1 166 ? -2.705 17.782 21.223 1.00 78.31 166 ALA A O 1
ATOM 1265 N N . ARG A 1 167 ? -2.754 15.574 20.874 1.00 84.06 167 ARG A N 1
ATOM 1266 C CA . ARG A 1 167 ? -2.725 15.196 22.295 1.00 84.06 167 ARG A CA 1
ATOM 1267 C C . ARG A 1 167 ? -1.439 14.445 22.640 1.00 84.06 167 ARG A C 1
ATOM 1269 O O . ARG A 1 167 ? -0.914 13.711 21.803 1.00 84.06 167 ARG A O 1
ATOM 1276 N N . PRO A 1 168 ? -0.928 14.559 23.877 1.00 88.12 168 PRO A N 1
ATOM 1277 C CA . PRO A 1 168 ? 0.191 13.733 24.315 1.00 88.12 168 PRO A CA 1
ATOM 1278 C C . PRO A 1 168 ? -0.154 12.242 24.209 1.00 88.12 168 PRO A C 1
ATOM 1280 O O . PRO A 1 168 ? -1.184 11.810 24.733 1.00 88.12 168 PRO A O 1
ATOM 1283 N N . LEU A 1 169 ? 0.725 11.448 23.591 1.00 88.94 169 LEU A N 1
ATOM 1284 C CA . LEU A 1 169 ? 0.508 10.014 23.362 1.00 88.94 169 LEU A CA 1
ATOM 1285 C C . LEU A 1 169 ? 0.113 9.269 24.646 1.00 88.94 169 LEU A C 1
ATOM 1287 O O . LEU A 1 169 ? -0.852 8.511 24.646 1.00 88.94 169 LEU A O 1
ATOM 1291 N N . ALA A 1 170 ? 0.798 9.540 25.761 1.00 89.56 170 ALA A N 1
ATOM 1292 C CA . ALA A 1 170 ? 0.517 8.904 27.050 1.00 89.56 170 ALA A CA 1
ATOM 1293 C C . ALA A 1 170 ? -0.943 9.084 27.512 1.00 89.56 170 ALA A C 1
ATOM 1295 O O . ALA A 1 170 ? -1.517 8.173 28.104 1.00 89.56 170 ALA A O 1
ATOM 1296 N N . GLN A 1 171 ? -1.564 10.231 27.211 1.00 91.25 171 GLN A N 1
ATOM 1297 C CA . GLN A 1 171 ? -2.964 10.482 27.560 1.00 91.25 171 GLN A CA 1
ATOM 1298 C C . GLN A 1 171 ? -3.920 9.672 26.684 1.00 91.25 171 GLN A C 1
ATOM 1300 O O . GLN A 1 171 ? -4.908 9.146 27.190 1.00 91.25 171 GLN A O 1
ATOM 1305 N N . VAL A 1 172 ? -3.630 9.552 25.385 1.00 91.12 172 VAL A N 1
ATOM 1306 C CA . VAL A 1 172 ? -4.456 8.769 24.453 1.00 91.12 172 VAL A CA 1
ATOM 1307 C C . VAL A 1 172 ? -4.357 7.277 24.769 1.00 91.12 172 VAL A C 1
ATOM 1309 O O . VAL A 1 172 ? -5.381 6.603 24.849 1.00 91.12 172 VAL A O 1
ATOM 1312 N N . LEU A 1 173 ? -3.149 6.784 25.060 1.00 94.25 173 LEU A N 1
ATOM 1313 C CA . LEU A 1 173 ? -2.932 5.408 25.508 1.00 94.25 173 LEU A CA 1
ATOM 1314 C C . LEU A 1 173 ? -3.711 5.100 26.792 1.00 94.25 173 LEU A C 1
ATOM 1316 O O . LEU A 1 173 ? -4.385 4.075 26.866 1.00 94.25 173 LEU A O 1
ATOM 1320 N N . ALA A 1 174 ? -3.671 5.998 27.782 1.00 93.88 174 ALA A N 1
ATOM 1321 C CA . ALA A 1 174 ? -4.422 5.829 29.023 1.00 93.88 174 ALA A CA 1
ATOM 1322 C C . ALA A 1 174 ? -5.944 5.841 28.790 1.00 93.88 174 ALA A C 1
ATOM 1324 O O . ALA A 1 174 ? -6.639 4.962 29.297 1.00 93.88 174 ALA A O 1
ATOM 1325 N N . ARG A 1 175 ? -6.455 6.791 27.990 1.00 94.56 175 ARG A N 1
ATOM 1326 C CA . ARG A 1 175 ? -7.884 6.915 27.644 1.00 94.56 175 ARG A CA 1
ATOM 1327 C C . ARG A 1 175 ? -8.424 5.635 27.007 1.00 94.56 175 ARG A C 1
ATOM 1329 O O . ARG A 1 175 ? -9.473 5.146 27.411 1.00 94.56 175 ARG A O 1
ATOM 1336 N N . ASP A 1 176 ? -7.687 5.088 26.046 1.00 94.12 176 ASP A N 1
ATOM 1337 C CA . ASP A 1 176 ? -8.125 3.933 25.255 1.00 94.12 176 ASP A CA 1
ATOM 1338 C C . ASP A 1 176 ? -7.683 2.594 25.879 1.00 94.12 176 ASP A C 1
ATOM 1340 O O . ASP A 1 176 ? -7.875 1.525 25.297 1.00 94.12 176 ASP A O 1
ATOM 1344 N N . SER A 1 177 ? -7.098 2.631 27.085 1.00 95.62 177 SER A N 1
ATOM 1345 C CA . SER A 1 177 ? -6.549 1.462 27.784 1.00 95.62 177 SER A CA 1
ATOM 1346 C C . SER A 1 177 ? -5.539 0.675 26.933 1.00 95.62 177 SER A C 1
ATOM 1348 O O . SER A 1 177 ? -5.506 -0.558 26.956 1.00 95.62 177 SER A O 1
ATOM 1350 N N . ILE A 1 178 ? -4.712 1.366 26.152 1.00 96.00 178 ILE A N 1
ATOM 1351 C CA . ILE A 1 178 ? -3.697 0.760 25.289 1.00 96.00 178 ILE A CA 1
ATOM 1352 C C . ILE A 1 178 ? -2.378 0.681 26.056 1.00 96.00 178 ILE A C 1
ATOM 1354 O O . ILE A 1 178 ? -1.857 1.680 26.549 1.00 96.00 178 ILE A O 1
ATOM 1358 N N . ALA A 1 179 ? -1.805 -0.520 26.138 1.00 95.62 179 ALA A N 1
ATOM 1359 C CA . ALA A 1 179 ? -0.489 -0.697 26.738 1.00 95.62 179 ALA A CA 1
ATOM 1360 C C . ALA A 1 179 ? 0.585 -0.097 25.818 1.00 95.62 179 ALA A C 1
ATOM 1362 O O . ALA A 1 179 ? 0.622 -0.418 24.630 1.00 95.62 179 ALA A O 1
ATOM 1363 N N . ALA A 1 180 ? 1.500 0.710 26.366 1.00 93.81 180 ALA A N 1
ATOM 1364 C CA . ALA A 1 180 ? 2.569 1.347 25.586 1.00 93.81 180 ALA A CA 1
ATOM 1365 C C . ALA A 1 180 ? 3.413 0.331 24.792 1.00 93.81 180 ALA A C 1
ATOM 1367 O O . ALA A 1 180 ? 3.745 0.571 23.636 1.00 93.81 180 ALA A O 1
ATOM 1368 N N . GLN A 1 181 ? 3.676 -0.845 25.373 1.00 95.81 181 GLN A N 1
ATOM 1369 C CA . GLN A 1 181 ? 4.367 -1.936 24.682 1.00 95.81 181 GLN A CA 1
ATOM 1370 C C . GLN A 1 181 ? 3.598 -2.430 23.446 1.00 95.81 181 GLN A C 1
ATOM 1372 O O . GLN A 1 181 ? 4.207 -2.663 22.409 1.00 95.81 181 GLN A O 1
ATOM 1377 N N . ARG A 1 182 ? 2.264 -2.561 23.531 1.00 95.31 182 ARG A N 1
ATOM 1378 C CA . ARG A 1 182 ? 1.428 -2.989 22.395 1.00 95.31 182 ARG A CA 1
ATOM 1379 C C . ARG A 1 182 ? 1.363 -1.931 21.303 1.00 95.31 182 ARG A C 1
ATOM 1381 O O . ARG A 1 182 ? 1.400 -2.276 20.128 1.00 95.31 182 ARG A O 1
ATOM 1388 N N . TYR A 1 183 ? 1.312 -0.659 21.693 1.00 94.56 183 TYR A N 1
ATOM 1389 C CA . TYR A 1 183 ? 1.417 0.455 20.756 1.00 94.56 183 TYR A CA 1
ATOM 1390 C C . TYR A 1 183 ? 2.733 0.394 19.964 1.00 94.56 183 TYR A C 1
ATOM 1392 O O . TYR A 1 183 ? 2.704 0.398 18.735 1.00 94.56 183 TYR A O 1
ATOM 1400 N N . GLU A 1 184 ? 3.879 0.267 20.637 1.00 93.88 184 GLU A N 1
ATOM 1401 C CA . GLU A 1 184 ? 5.172 0.199 19.942 1.00 93.88 184 GLU A CA 1
ATOM 1402 C C . GLU A 1 184 ? 5.329 -1.079 19.108 1.00 93.88 184 GLU A C 1
ATOM 1404 O O . GLU A 1 184 ? 5.855 -1.016 18.000 1.00 93.88 184 GLU A O 1
ATOM 1409 N N . GLU A 1 185 ? 4.809 -2.221 19.569 1.00 95.62 185 GLU A N 1
ATOM 1410 C CA . GLU A 1 185 ? 4.805 -3.466 18.791 1.00 95.62 185 GLU A CA 1
ATOM 1411 C C . GLU A 1 185 ? 4.038 -3.310 17.468 1.00 95.62 185 GLU A C 1
ATOM 1413 O O . GLU A 1 185 ? 4.552 -3.653 16.403 1.00 95.62 185 GLU A O 1
ATOM 1418 N N . PHE A 1 186 ? 2.823 -2.754 17.508 1.00 95.94 186 PHE A N 1
ATOM 1419 C CA . PHE A 1 186 ? 2.015 -2.528 16.303 1.00 95.94 186 PHE A CA 1
ATOM 1420 C C . PHE A 1 186 ? 2.698 -1.536 15.365 1.00 95.94 186 PHE A C 1
ATOM 1422 O O . PHE A 1 186 ? 2.768 -1.753 14.153 1.00 95.94 186 PHE A O 1
ATOM 1429 N N . ARG A 1 187 ? 3.269 -0.474 15.935 1.00 93.50 187 ARG A N 1
ATOM 1430 C CA . ARG A 1 187 ? 4.012 0.536 15.189 1.00 93.50 187 ARG A CA 1
ATOM 1431 C C . ARG A 1 187 ? 5.260 -0.041 14.519 1.00 93.50 187 ARG A C 1
ATOM 1433 O O . ARG A 1 187 ? 5.581 0.340 13.395 1.00 93.50 187 ARG A O 1
ATOM 1440 N N . GLN A 1 188 ? 5.976 -0.944 15.183 1.00 94.06 188 GLN A N 1
ATOM 1441 C CA . GLN A 1 188 ? 7.127 -1.636 14.610 1.00 94.06 188 GLN A CA 1
ATOM 1442 C C . GLN A 1 188 ? 6.697 -2.558 13.463 1.00 94.06 188 GLN A C 1
ATOM 1444 O O . GLN A 1 188 ? 7.295 -2.509 12.388 1.00 94.06 188 GLN A O 1
ATOM 1449 N N . ARG A 1 189 ? 5.617 -3.327 13.645 1.00 95.62 189 ARG A N 1
ATOM 1450 C CA . ARG A 1 189 ? 5.073 -4.212 12.603 1.00 95.62 189 ARG A CA 1
ATOM 1451 C C . ARG A 1 189 ? 4.632 -3.453 11.353 1.00 95.62 189 ARG A C 1
ATOM 1453 O O . ARG A 1 189 ? 4.907 -3.926 10.253 1.00 95.62 189 ARG A O 1
ATOM 1460 N N . LEU A 1 190 ? 4.024 -2.269 11.497 1.00 93.56 190 LEU A N 1
ATOM 1461 C CA . LEU A 1 190 ? 3.721 -1.387 10.360 1.00 93.56 190 LEU A CA 1
ATOM 1462 C C . LEU A 1 190 ? 4.987 -1.114 9.522 1.00 93.56 190 LEU A C 1
ATOM 1464 O O . LEU A 1 190 ? 5.014 -1.371 8.315 1.00 93.56 190 LEU A O 1
ATOM 1468 N N . ARG A 1 191 ? 6.084 -0.709 10.178 1.00 91.56 191 ARG A N 1
ATOM 1469 C CA . ARG A 1 191 ? 7.364 -0.417 9.507 1.00 91.56 191 ARG A CA 1
ATOM 1470 C C . ARG A 1 191 ? 7.993 -1.650 8.860 1.00 91.56 191 ARG A C 1
ATOM 1472 O O . ARG A 1 191 ? 8.468 -1.570 7.729 1.00 91.56 191 ARG A O 1
ATOM 1479 N N . GLU A 1 192 ? 7.981 -2.792 9.541 1.00 92.56 192 GLU A N 1
ATOM 1480 C CA . GLU A 1 192 ? 8.514 -4.059 9.015 1.00 92.56 192 GLU A CA 1
ATOM 1481 C C . GLU A 1 192 ? 7.758 -4.532 7.767 1.00 92.56 192 GLU A C 1
ATOM 1483 O O . GLU A 1 192 ? 8.353 -5.038 6.808 1.00 92.56 192 GLU A O 1
ATOM 1488 N N . LEU A 1 193 ? 6.443 -4.320 7.754 1.00 92.88 193 LEU A N 1
ATOM 1489 C CA . LEU A 1 193 ? 5.572 -4.607 6.621 1.00 92.88 193 LEU A CA 1
ATOM 1490 C C . LEU A 1 193 ? 5.664 -3.552 5.511 1.00 92.88 193 LEU A C 1
ATOM 1492 O O . LEU A 1 193 ? 5.203 -3.812 4.398 1.00 92.88 193 LEU A O 1
ATOM 1496 N N . LYS A 1 194 ? 6.343 -2.426 5.761 1.00 91.00 194 LYS A N 1
ATOM 1497 C CA . LYS A 1 194 ? 6.429 -1.260 4.869 1.00 91.00 194 LYS A CA 1
ATOM 1498 C C . LYS A 1 194 ? 5.054 -0.659 4.555 1.00 91.00 194 LYS A C 1
ATOM 1500 O O . LYS A 1 194 ? 4.788 -0.276 3.419 1.00 91.00 194 LYS A O 1
ATOM 1505 N N . VAL A 1 195 ? 4.193 -0.607 5.565 1.00 91.88 195 VAL A N 1
ATOM 1506 C CA . VAL A 1 195 ? 2.903 0.087 5.538 1.00 91.88 195 VAL A CA 1
ATOM 1507 C C . VAL A 1 195 ? 2.966 1.258 6.518 1.00 91.88 195 VAL A C 1
ATOM 1509 O O . VAL A 1 195 ? 3.595 1.168 7.569 1.00 91.88 195 VAL A O 1
ATOM 1512 N N . THR A 1 196 ? 2.348 2.374 6.162 1.00 90.31 196 THR A N 1
ATOM 1513 C CA . THR A 1 196 ? 2.428 3.632 6.911 1.00 90.31 196 THR A CA 1
ATOM 1514 C C . THR A 1 196 ? 1.258 3.817 7.865 1.00 90.31 196 THR A C 1
ATOM 1516 O O . THR A 1 196 ? 1.395 4.518 8.864 1.00 90.31 196 THR A O 1
ATOM 1519 N N . GLN A 1 197 ? 0.096 3.225 7.570 1.00 92.44 197 GLN A N 1
ATOM 1520 C CA . GLN A 1 197 ? -1.097 3.339 8.412 1.00 92.44 197 GLN A CA 1
ATOM 1521 C C . GLN A 1 197 ? -1.931 2.056 8.398 1.00 92.44 197 GLN A C 1
ATOM 1523 O O . GLN A 1 197 ? -1.859 1.270 7.452 1.00 92.44 197 GLN A O 1
ATOM 1528 N N . LEU A 1 198 ? -2.736 1.871 9.442 1.00 95.06 198 LEU A N 1
ATOM 1529 C CA . LEU A 1 198 ? -3.811 0.886 9.509 1.00 95.06 198 LEU A CA 1
ATOM 1530 C C . LEU A 1 198 ? -5.131 1.562 9.883 1.00 95.06 198 LEU A C 1
ATOM 1532 O O . LEU A 1 198 ? -5.131 2.544 10.630 1.00 95.06 198 LEU A O 1
ATOM 1536 N N . ASP A 1 199 ? -6.230 0.984 9.410 1.00 94.81 199 ASP A N 1
ATOM 1537 C CA . ASP A 1 199 ? -7.602 1.331 9.780 1.00 94.81 199 ASP A CA 1
ATOM 1538 C C . ASP A 1 199 ? -8.443 0.050 9.892 1.00 94.81 199 ASP A C 1
ATOM 1540 O O . ASP A 1 199 ? -8.471 -0.770 8.976 1.00 94.81 199 ASP A O 1
ATOM 1544 N N . ALA A 1 200 ? -9.086 -0.172 11.031 1.00 95.38 200 ALA A N 1
ATOM 1545 C CA . ALA A 1 200 ? -9.831 -1.377 11.350 1.00 95.38 200 ALA A CA 1
ATOM 1546 C C . ALA A 1 200 ? -11.272 -1.025 11.715 1.00 95.38 200 ALA A C 1
ATOM 1548 O O . ALA A 1 200 ? -11.576 -0.563 12.817 1.00 95.38 200 ALA A O 1
ATOM 1549 N N . GLU A 1 201 ? -12.164 -1.357 10.792 1.00 93.81 201 GLU A N 1
ATOM 1550 C CA . GLU A 1 201 ? -13.602 -1.150 10.889 1.00 93.81 201 GLU A CA 1
ATOM 1551 C C . GLU A 1 201 ? -14.326 -2.476 11.184 1.00 93.81 201 GLU A C 1
ATOM 1553 O O . GLU A 1 201 ? -13.745 -3.563 11.049 1.00 93.81 201 GLU A O 1
ATOM 1558 N N . PRO A 1 202 ? -15.614 -2.467 11.577 1.00 92.44 202 PRO A N 1
ATOM 1559 C CA . PRO A 1 202 ? -16.370 -3.691 11.824 1.00 92.44 202 PRO A CA 1
ATOM 1560 C C . PRO A 1 202 ? -16.314 -4.699 10.672 1.00 92.44 202 PRO A C 1
ATOM 1562 O O . PRO A 1 202 ? -16.236 -5.891 10.949 1.00 92.44 202 PRO A O 1
ATOM 1565 N N . GLY A 1 203 ? -16.270 -4.245 9.414 1.00 94.81 203 GLY A N 1
ATOM 1566 C CA . GLY A 1 203 ? -16.273 -5.112 8.229 1.00 94.81 203 GLY A CA 1
ATOM 1567 C C . GLY A 1 203 ? -14.905 -5.446 7.623 1.00 94.81 203 GLY A C 1
ATOM 1568 O O . GLY A 1 203 ? -14.810 -6.410 6.866 1.00 94.81 203 GLY A O 1
ATOM 1569 N N . PHE A 1 204 ? -13.841 -4.697 7.927 1.00 96.50 204 PHE A N 1
ATOM 1570 C CA . PHE A 1 204 ? -12.546 -4.871 7.258 1.00 96.50 204 PHE A CA 1
ATOM 1571 C C . PHE A 1 204 ? -11.365 -4.367 8.097 1.00 96.50 204 PHE A C 1
ATOM 1573 O O . PHE A 1 204 ? -11.544 -3.656 9.083 1.00 96.50 204 PHE A O 1
ATOM 1580 N N . VAL A 1 205 ? -10.153 -4.739 7.691 1.00 97.38 205 VAL A N 1
ATOM 1581 C CA . VAL A 1 205 ? -8.895 -4.128 8.143 1.00 97.38 205 VAL A CA 1
ATOM 1582 C C . VAL A 1 205 ? -8.141 -3.647 6.912 1.00 97.38 205 VAL A C 1
ATOM 1584 O O . VAL A 1 205 ? -7.866 -4.442 6.019 1.00 97.38 205 VAL A O 1
ATOM 1587 N N . ALA A 1 206 ? -7.827 -2.362 6.846 1.00 96.81 206 ALA A N 1
ATOM 1588 C CA . ALA A 1 206 ? -7.095 -1.729 5.765 1.00 96.81 206 ALA A CA 1
ATOM 1589 C C . ALA A 1 206 ? -5.689 -1.327 6.223 1.00 96.81 206 ALA A C 1
ATOM 1591 O O . ALA A 1 206 ? -5.480 -0.889 7.351 1.00 96.81 206 ALA A O 1
ATOM 1592 N N . PHE A 1 207 ? -4.732 -1.458 5.315 1.00 95.88 207 PHE A N 1
ATOM 1593 C CA . PHE A 1 207 ? -3.341 -1.069 5.466 1.00 95.88 207 PHE A CA 1
ATOM 1594 C C . PHE A 1 207 ? -2.967 -0.147 4.324 1.00 95.88 207 PHE A C 1
ATOM 1596 O O . PHE A 1 207 ? -3.153 -0.488 3.155 1.00 95.88 207 PHE A O 1
ATOM 1603 N N . LEU A 1 208 ? -2.395 0.993 4.667 1.00 92.38 208 LEU A N 1
ATOM 1604 C CA . LEU A 1 208 ? -1.915 1.970 3.714 1.00 92.38 208 LEU A CA 1
ATOM 1605 C C . LEU A 1 208 ? -0.422 1.773 3.471 1.00 92.38 208 LEU A C 1
ATOM 1607 O O . LEU A 1 208 ? 0.341 1.696 4.432 1.00 92.38 208 LEU A O 1
ATOM 1611 N N . TYR A 1 209 ? 0.009 1.738 2.216 1.00 87.88 209 TYR A N 1
ATOM 1612 C CA . TYR A 1 209 ? 1.409 1.955 1.857 1.00 87.88 209 TYR A CA 1
ATOM 1613 C C . TYR A 1 209 ? 1.492 3.224 1.004 1.00 87.88 209 TYR A C 1
ATOM 1615 O O . TYR A 1 209 ? 0.540 3.598 0.328 1.00 87.88 209 TYR A O 1
ATOM 1623 N N . ASP A 1 210 ? 2.599 3.950 1.095 1.00 72.62 210 ASP A N 1
ATOM 1624 C CA . ASP A 1 210 ? 2.725 5.258 0.449 1.00 72.62 210 ASP A CA 1
ATOM 1625 C C . ASP A 1 210 ? 2.432 5.197 -1.069 1.00 72.62 210 ASP A C 1
ATOM 1627 O O . ASP A 1 210 ? 2.821 4.240 -1.745 1.00 72.62 210 ASP A O 1
ATOM 1631 N N . GLY A 1 211 ? 1.745 6.211 -1.600 1.00 61.91 211 GLY A N 1
ATOM 1632 C CA . GLY A 1 211 ? 1.348 6.309 -3.006 1.00 61.91 211 GLY A CA 1
ATOM 1633 C C . GLY A 1 211 ? 2.050 7.463 -3.731 1.00 61.91 211 GLY A C 1
ATOM 1634 O O . GLY A 1 211 ? 2.725 8.287 -3.120 1.00 61.91 211 GLY A O 1
ATOM 1635 N N . MET A 1 212 ? 1.936 7.524 -5.062 1.00 55.16 212 MET A N 1
ATOM 1636 C CA . MET A 1 212 ? 2.488 8.640 -5.846 1.00 55.16 212 MET A CA 1
ATOM 1637 C C . MET A 1 212 ? 1.440 9.738 -6.055 1.00 55.16 212 MET A C 1
ATOM 1639 O O . MET A 1 212 ? 0.344 9.438 -6.529 1.00 55.16 212 MET A O 1
ATOM 1643 N N . LEU A 1 213 ? 1.846 11.000 -5.850 1.00 53.34 213 LEU A N 1
ATOM 1644 C CA . LEU A 1 213 ? 1.097 12.206 -6.246 1.00 53.34 213 LEU A CA 1
ATOM 1645 C C . LEU A 1 213 ? -0.330 12.216 -5.668 1.00 53.34 213 LEU A C 1
ATOM 1647 O O . LEU A 1 213 ? -1.294 12.019 -6.405 1.00 53.34 213 LEU A O 1
ATOM 1651 N N . ASP A 1 214 ? -0.421 12.382 -4.347 1.00 61.09 214 ASP A N 1
ATOM 1652 C CA . ASP A 1 214 ? -1.641 12.532 -3.527 1.00 61.09 214 ASP A CA 1
ATOM 1653 C C . ASP A 1 214 ? -2.630 11.352 -3.499 1.00 61.09 214 ASP A C 1
ATOM 1655 O O . ASP A 1 214 ? -3.441 11.256 -2.583 1.00 61.09 214 ASP A O 1
ATOM 1659 N N . ASN A 1 215 ? -2.504 10.376 -4.400 1.00 73.19 215 ASN A N 1
ATOM 1660 C CA . ASN A 1 215 ? -3.303 9.154 -4.347 1.00 73.19 215 ASN A CA 1
ATOM 1661 C C . ASN A 1 215 ? -2.768 8.216 -3.262 1.00 73.19 215 ASN A C 1
ATOM 1663 O O . ASN A 1 215 ? -1.595 7.832 -3.292 1.00 73.19 215 ASN A O 1
ATOM 1667 N N . LEU A 1 216 ? -3.630 7.791 -2.339 1.00 86.38 216 LEU A N 1
ATOM 1668 C CA . LEU A 1 216 ? -3.278 6.793 -1.335 1.00 86.38 216 LEU A CA 1
ATOM 1669 C C . LEU A 1 216 ? -3.557 5.392 -1.889 1.00 86.38 216 LEU A C 1
ATOM 1671 O O . LEU A 1 216 ? -4.595 5.157 -2.503 1.00 86.38 216 LEU A O 1
ATOM 1675 N N . GLU A 1 217 ? -2.643 4.446 -1.683 1.00 91.00 217 GLU A N 1
ATOM 1676 C CA . GLU A 1 217 ? -2.829 3.053 -2.095 1.00 91.00 217 GLU A CA 1
ATOM 1677 C C . GLU A 1 217 ? -2.635 2.099 -0.918 1.00 91.00 217 GLU A C 1
ATOM 1679 O O . GLU A 1 217 ? -1.964 2.395 0.069 1.00 91.00 217 GLU A O 1
ATOM 1684 N N . GLY A 1 218 ? -3.246 0.925 -1.000 1.00 93.81 218 GLY A N 1
ATOM 1685 C CA . GLY A 1 218 ? -3.151 -0.013 0.100 1.00 93.81 218 GLY A CA 1
ATOM 1686 C C . GLY A 1 218 ? -3.801 -1.352 -0.160 1.00 93.81 218 GLY A C 1
ATOM 1687 O O . GLY A 1 218 ? -4.256 -1.663 -1.266 1.00 93.81 218 GLY A O 1
ATOM 1688 N N . TYR A 1 219 ? -3.843 -2.143 0.902 1.00 95.88 219 TYR A N 1
ATOM 1689 C CA . TYR A 1 219 ? -4.482 -3.448 0.940 1.00 95.88 219 TYR A CA 1
ATOM 1690 C C . TYR A 1 219 ? -5.561 -3.449 2.004 1.00 95.88 219 TYR A C 1
ATOM 1692 O O . TYR A 1 219 ? -5.363 -2.895 3.078 1.00 95.88 219 TYR A O 1
ATOM 1700 N N . LEU A 1 220 ? -6.686 -4.096 1.742 1.00 96.38 220 LEU A N 1
ATOM 1701 C CA . LEU A 1 220 ? -7.721 -4.305 2.742 1.00 96.38 220 LEU A CA 1
ATOM 1702 C C . LEU A 1 220 ? -8.148 -5.766 2.767 1.00 96.38 220 LEU A C 1
ATOM 1704 O O . LEU A 1 220 ? -8.304 -6.395 1.721 1.00 96.38 220 LEU A O 1
ATOM 1708 N N . LEU A 1 221 ? -8.341 -6.284 3.971 1.00 97.75 221 LEU A N 1
ATOM 1709 C CA . LEU A 1 221 ? -8.883 -7.601 4.246 1.00 97.75 221 LEU A CA 1
ATOM 1710 C C . LEU A 1 221 ? -10.330 -7.445 4.703 1.00 97.75 221 LEU A C 1
ATOM 1712 O O . LEU A 1 221 ? -10.594 -6.871 5.762 1.00 97.75 221 LEU A O 1
ATOM 1716 N N . VAL A 1 222 ? -11.267 -7.966 3.916 1.00 97.31 222 VAL A N 1
ATOM 1717 C CA . VAL A 1 222 ? -12.681 -8.044 4.294 1.00 97.31 222 VAL A CA 1
ATOM 1718 C C . VAL A 1 222 ? -12.870 -9.212 5.255 1.00 97.31 222 VAL A C 1
ATOM 1720 O O . VAL A 1 222 ? -12.435 -10.332 4.985 1.00 97.31 222 VAL A O 1
ATOM 1723 N N . LYS A 1 223 ? -13.522 -8.958 6.390 1.00 94.62 223 LYS A N 1
ATOM 1724 C CA . LYS A 1 223 ? -13.784 -9.989 7.398 1.00 94.62 223 LYS A CA 1
ATOM 1725 C C . LYS A 1 223 ? -14.833 -10.992 6.894 1.00 94.62 223 LYS A C 1
ATOM 1727 O O . LYS A 1 223 ? -15.701 -10.618 6.101 1.00 94.62 223 LYS A O 1
ATOM 1732 N N . PRO A 1 224 ? -14.812 -12.251 7.367 1.00 93.06 224 PRO A N 1
ATOM 1733 C CA . PRO A 1 224 ? -15.802 -13.250 6.972 1.00 93.06 224 PRO A CA 1
ATOM 1734 C C . PRO A 1 224 ? -17.242 -12.758 7.180 1.00 93.06 224 PRO A C 1
ATOM 1736 O O . PRO A 1 224 ? -17.591 -12.286 8.260 1.00 93.06 224 PRO A O 1
ATOM 1739 N N . GLY A 1 225 ? -18.072 -12.863 6.139 1.00 92.56 225 GLY A N 1
ATOM 1740 C CA . GLY A 1 225 ? -19.475 -12.429 6.162 1.00 92.56 225 GLY A CA 1
ATOM 1741 C C . GLY A 1 225 ? -19.708 -10.928 5.942 1.00 92.56 225 GLY A C 1
ATOM 1742 O O . GLY A 1 225 ? -20.861 -10.519 5.823 1.00 92.56 225 GLY A O 1
ATOM 1743 N N . ALA A 1 226 ? -18.656 -10.110 5.848 1.00 95.44 226 ALA A N 1
ATOM 1744 C CA . ALA A 1 226 ? -18.770 -8.698 5.492 1.00 95.44 226 ALA A CA 1
ATOM 1745 C C . ALA A 1 226 ? -18.704 -8.485 3.970 1.00 95.44 226 ALA A C 1
ATOM 1747 O O . ALA A 1 226 ? -18.209 -9.326 3.217 1.00 95.44 226 ALA A O 1
ATOM 1748 N N . SER A 1 227 ? -19.200 -7.333 3.516 1.00 94.12 227 SER A N 1
ATOM 1749 C CA . SER A 1 227 ? -19.020 -6.868 2.137 1.00 94.12 227 SER A CA 1
ATOM 1750 C C . SER A 1 227 ? -17.838 -5.900 2.051 1.00 94.12 227 SER A C 1
ATOM 1752 O O . SER A 1 227 ? -17.588 -5.174 3.018 1.00 94.12 227 SER A O 1
ATOM 1754 N N . PRO A 1 228 ? -17.115 -5.856 0.916 1.00 93.75 228 PRO A N 1
ATOM 1755 C CA . PRO A 1 228 ? -16.113 -4.823 0.695 1.00 93.75 228 PRO A CA 1
ATOM 1756 C C . PRO A 1 228 ? -16.741 -3.419 0.761 1.00 93.75 228 PRO A C 1
ATOM 1758 O O . PRO A 1 228 ? -17.930 -3.272 0.453 1.00 93.75 228 PRO A O 1
ATOM 1761 N N . PRO A 1 229 ? -15.959 -2.381 1.115 1.00 93.56 229 PRO A N 1
ATOM 1762 C CA . PRO A 1 229 ? -16.419 -0.999 1.047 1.00 93.56 229 PRO A CA 1
ATOM 1763 C C . PRO A 1 229 ? -16.954 -0.668 -0.349 1.00 93.56 229 PRO A C 1
ATOM 1765 O O . PRO A 1 229 ? -16.366 -1.061 -1.360 1.00 93.56 229 PRO A O 1
ATOM 1768 N N . ALA A 1 230 ? -18.068 0.061 -0.408 1.00 93.50 230 ALA A N 1
ATOM 1769 C CA . ALA A 1 230 ? -18.592 0.546 -1.676 1.00 93.50 230 ALA A CA 1
ATOM 1770 C C . ALA A 1 230 ? -17.593 1.513 -2.327 1.00 93.50 230 ALA A C 1
ATOM 1772 O O . ALA A 1 230 ? -16.890 2.255 -1.642 1.00 93.50 230 ALA A O 1
ATOM 1773 N N . MET A 1 231 ? -17.565 1.544 -3.660 1.00 93.88 231 MET A N 1
ATOM 1774 C CA . MET A 1 231 ? -16.856 2.603 -4.382 1.00 93.88 231 MET A CA 1
ATOM 1775 C C . MET A 1 231 ? -17.334 3.971 -3.883 1.00 93.88 231 MET A C 1
ATOM 1777 O O . MET A 1 231 ? -18.520 4.138 -3.596 1.00 93.88 231 MET A O 1
ATOM 1781 N N . ARG A 1 232 ? -16.422 4.942 -3.802 1.00 90.50 232 ARG A N 1
ATOM 1782 C CA . ARG A 1 232 ? -16.632 6.273 -3.210 1.00 90.50 232 ARG A CA 1
ATOM 1783 C C . ARG A 1 232 ? -16.809 6.328 -1.690 1.00 90.50 232 ARG A C 1
ATOM 1785 O O . ARG A 1 232 ? -17.055 7.400 -1.145 1.00 90.50 232 ARG A O 1
ATOM 1792 N N . ALA A 1 233 ? -16.682 5.204 -0.983 1.00 91.56 233 ALA A N 1
ATOM 1793 C CA . ALA A 1 233 ? -16.558 5.239 0.470 1.00 91.56 233 ALA A CA 1
ATOM 1794 C C . ALA A 1 233 ? -15.270 5.968 0.880 1.00 91.56 233 ALA A C 1
ATOM 1796 O O . ALA A 1 233 ? -14.264 5.912 0.172 1.00 91.56 233 ALA A O 1
ATOM 1797 N N . THR A 1 234 ? -15.289 6.629 2.034 1.00 90.12 234 THR A N 1
ATOM 1798 C CA . THR A 1 234 ? -14.097 7.273 2.590 1.00 90.12 234 THR A CA 1
ATOM 1799 C C . THR A 1 234 ? -13.195 6.232 3.257 1.00 90.12 234 THR A C 1
ATOM 1801 O O . THR A 1 234 ? -13.647 5.494 4.129 1.00 90.12 234 THR A O 1
ATOM 1804 N N . LEU A 1 235 ? -11.921 6.186 2.865 1.00 88.56 235 LEU A N 1
ATOM 1805 C CA . LEU A 1 235 ? -10.854 5.395 3.486 1.00 88.56 235 LEU A CA 1
ATOM 1806 C C . LEU A 1 235 ? -9.664 6.315 3.754 1.00 88.56 235 LEU A C 1
ATOM 1808 O O . LEU A 1 235 ? -9.216 7.010 2.845 1.00 88.56 235 LEU A O 1
ATOM 1812 N N . PHE A 1 236 ? -9.156 6.334 4.989 1.00 87.00 236 PHE A N 1
ATOM 1813 C CA . PHE A 1 236 ? -8.058 7.229 5.393 1.00 87.00 236 PHE A CA 1
ATOM 1814 C C . PHE A 1 236 ? -8.316 8.716 5.059 1.00 87.00 236 PHE A C 1
ATOM 1816 O O . PHE A 1 236 ? -7.407 9.448 4.679 1.00 87.00 236 PHE A O 1
ATOM 1823 N N . GLY A 1 237 ? -9.576 9.160 5.156 1.00 83.88 237 GLY A N 1
ATOM 1824 C CA . GLY A 1 237 ? -9.980 10.537 4.836 1.00 83.88 237 GLY A CA 1
ATOM 1825 C C . GLY A 1 237 ? -10.092 10.862 3.340 1.00 83.88 237 GLY A C 1
ATOM 1826 O O . GLY A 1 237 ? -10.406 11.999 3.004 1.00 83.88 237 GLY A O 1
ATOM 1827 N N . ALA A 1 238 ? -9.886 9.884 2.455 1.00 87.50 238 ALA A N 1
ATOM 1828 C CA . ALA A 1 238 ? -9.890 10.045 1.004 1.00 87.50 238 ALA A CA 1
ATOM 1829 C C . ALA A 1 238 ? -10.948 9.153 0.326 1.00 87.50 238 ALA A C 1
ATOM 1831 O O . ALA A 1 238 ? -11.375 8.140 0.882 1.00 87.50 238 ALA A O 1
ATOM 1832 N N . GLU A 1 239 ? -11.402 9.521 -0.874 1.00 91.31 239 GLU A N 1
ATOM 1833 C CA . GLU A 1 239 ? -12.468 8.793 -1.579 1.00 91.31 239 GLU A CA 1
ATOM 1834 C C . GLU A 1 239 ? -11.918 7.541 -2.277 1.00 91.31 239 GLU A C 1
ATOM 1836 O O . GLU A 1 239 ? -10.976 7.618 -3.062 1.00 91.31 239 GLU A O 1
ATOM 1841 N N . LEU A 1 240 ? -12.520 6.372 -2.033 1.00 92.12 240 LEU A N 1
ATOM 1842 C CA . LEU A 1 240 ? -12.165 5.118 -2.697 1.00 92.12 240 LEU A CA 1
ATOM 1843 C C . LEU A 1 240 ? -12.519 5.158 -4.193 1.00 92.12 240 LEU A C 1
ATOM 1845 O O . LEU A 1 240 ? -13.689 5.058 -4.569 1.00 92.12 240 LEU A O 1
ATOM 1849 N N . VAL A 1 241 ? -11.503 5.189 -5.057 1.00 91.88 241 VAL A N 1
ATOM 1850 C CA . VAL A 1 241 ? -11.674 5.250 -6.523 1.00 91.88 241 VAL A CA 1
ATOM 1851 C C . VAL A 1 241 ? -11.314 3.969 -7.256 1.00 91.88 241 VAL A C 1
ATOM 1853 O O . VAL A 1 241 ? -11.664 3.804 -8.426 1.00 91.88 241 VAL A O 1
ATOM 1856 N N . ARG A 1 242 ? -10.641 3.026 -6.592 1.00 90.94 242 ARG A N 1
ATOM 1857 C CA . ARG A 1 242 ? -10.343 1.710 -7.164 1.00 90.94 242 ARG A CA 1
ATOM 1858 C C . ARG A 1 242 ? -10.353 0.643 -6.089 1.00 90.94 242 ARG A C 1
ATOM 1860 O O . ARG A 1 242 ? -9.717 0.826 -5.060 1.00 90.94 242 ARG A O 1
ATOM 1867 N N . LEU A 1 243 ? -10.979 -0.490 -6.391 1.00 93.69 243 LEU A N 1
ATOM 1868 C CA . LEU A 1 243 ? -10.947 -1.688 -5.565 1.00 93.69 243 LEU A CA 1
ATOM 1869 C C . LEU A 1 243 ? -10.769 -2.927 -6.455 1.00 93.69 243 LEU A C 1
ATOM 1871 O O . LEU A 1 243 ? -11.583 -3.181 -7.338 1.00 93.69 243 LEU A O 1
ATOM 1875 N N . GLU A 1 244 ? -9.688 -3.676 -6.254 1.00 92.62 244 GLU A N 1
ATOM 1876 C CA . GLU A 1 244 ? -9.317 -4.842 -7.065 1.00 92.62 244 GLU A CA 1
ATOM 1877 C C . GLU A 1 244 ? -9.139 -6.064 -6.165 1.00 92.62 244 GLU A C 1
ATOM 1879 O O . GLU A 1 244 ? -8.340 -6.033 -5.232 1.00 92.62 244 GLU A O 1
ATOM 1884 N N . ALA A 1 245 ? -9.868 -7.146 -6.436 1.00 93.31 245 ALA A N 1
ATOM 1885 C CA . ALA A 1 245 ? -9.753 -8.374 -5.658 1.00 93.31 245 ALA A CA 1
ATOM 1886 C C . ALA A 1 245 ? -8.404 -9.066 -5.914 1.00 93.31 245 ALA A C 1
ATOM 1888 O O . ALA A 1 245 ? -8.021 -9.305 -7.060 1.00 93.31 245 ALA A O 1
ATOM 1889 N N . LEU A 1 246 ? -7.710 -9.424 -4.835 1.00 91.81 246 LEU A N 1
ATOM 1890 C CA . LEU A 1 246 ? -6.460 -10.189 -4.867 1.00 91.81 246 LEU A CA 1
ATOM 1891 C C . LEU A 1 246 ? -6.685 -11.677 -4.552 1.00 91.81 246 LEU A C 1
ATOM 1893 O O . LEU A 1 246 ? -5.876 -12.508 -4.961 1.00 91.81 246 LEU A O 1
ATOM 1897 N N . GLY A 1 247 ? -7.801 -12.007 -3.892 1.00 91.12 247 GLY A N 1
ATOM 1898 C CA . GLY A 1 247 ? -8.176 -13.363 -3.475 1.00 91.12 247 GLY A CA 1
ATOM 1899 C C . GLY A 1 247 ? -8.314 -13.476 -1.956 1.00 91.12 247 GLY A C 1
ATOM 1900 O O . GLY A 1 247 ? -7.775 -12.654 -1.224 1.00 91.12 247 GLY A O 1
ATOM 1901 N N . ASP A 1 248 ? -9.061 -14.476 -1.481 1.00 92.75 248 ASP A N 1
ATOM 1902 C CA . ASP A 1 248 ? -9.175 -14.823 -0.051 1.00 92.75 248 ASP A CA 1
ATOM 1903 C C . ASP A 1 248 ? -9.556 -13.645 0.867 1.00 92.75 248 ASP A C 1
ATOM 1905 O O . ASP A 1 248 ? -9.016 -13.469 1.955 1.00 92.75 248 ASP A O 1
ATOM 1909 N N . GLY A 1 249 ? -10.480 -12.801 0.398 1.00 94.31 249 GLY A N 1
ATOM 1910 C CA . GLY A 1 249 ? -10.955 -11.623 1.130 1.00 94.31 249 GLY A CA 1
ATOM 1911 C C . GLY A 1 249 ? -10.050 -10.392 1.027 1.00 94.31 249 GLY A C 1
ATOM 1912 O O . GLY A 1 249 ? -10.447 -9.324 1.493 1.00 94.31 249 GLY A O 1
ATOM 1913 N N . TRP A 1 250 ? -8.884 -10.502 0.384 1.00 97.31 250 TRP A N 1
ATOM 1914 C CA . TRP A 1 250 ? -7.992 -9.375 0.140 1.00 97.31 250 TRP A CA 1
ATOM 1915 C C . TRP A 1 250 ? -8.364 -8.590 -1.106 1.00 97.31 250 TRP A C 1
ATOM 1917 O O . TRP A 1 250 ? -8.633 -9.145 -2.176 1.00 97.31 250 TRP A O 1
ATOM 1927 N N . TYR A 1 251 ? -8.273 -7.273 -0.972 1.00 96.00 251 TYR A N 1
ATOM 1928 C CA . TYR A 1 251 ? -8.397 -6.326 -2.062 1.00 96.00 251 TYR A CA 1
ATOM 1929 C C . TYR A 1 251 ? -7.251 -5.326 -2.014 1.00 96.00 251 TYR A C 1
ATOM 1931 O O . TYR A 1 251 ? -6.775 -4.939 -0.949 1.00 96.00 251 TYR A O 1
ATOM 1939 N N . ARG A 1 252 ? -6.839 -4.866 -3.187 1.00 93.56 252 ARG A N 1
ATOM 1940 C CA . ARG A 1 252 ? -6.044 -3.657 -3.342 1.00 93.56 252 ARG A CA 1
ATOM 1941 C C . ARG A 1 252 ? -6.982 -2.476 -3.518 1.00 93.56 252 ARG A C 1
ATOM 1943 O O . ARG A 1 252 ? -7.916 -2.563 -4.316 1.00 93.56 252 ARG A O 1
ATOM 1950 N N . PHE A 1 253 ? -6.688 -1.364 -2.858 1.00 93.06 253 PHE A N 1
ATOM 1951 C CA . PHE A 1 253 ? -7.414 -0.118 -3.067 1.00 93.06 253 PHE A CA 1
ATOM 1952 C C . PHE A 1 253 ? -6.524 1.027 -3.549 1.00 93.06 253 PHE A C 1
ATOM 1954 O O . PHE A 1 253 ? -5.298 0.985 -3.423 1.00 93.06 253 PHE A O 1
ATOM 1961 N N . ALA A 1 254 ? -7.165 2.043 -4.122 1.00 91.06 254 ALA A N 1
ATOM 1962 C CA . ALA A 1 254 ? -6.588 3.368 -4.310 1.00 91.06 254 ALA A CA 1
ATOM 1963 C C . ALA A 1 254 ? -7.638 4.453 -4.042 1.00 91.06 254 ALA A C 1
ATOM 1965 O O . ALA A 1 254 ? -8.819 4.244 -4.345 1.00 91.06 254 ALA A O 1
ATOM 1966 N N . THR A 1 255 ? -7.201 5.594 -3.517 1.00 89.00 255 THR A N 1
ATOM 1967 C CA . THR A 1 255 ? -8.034 6.769 -3.233 1.00 89.00 255 THR A CA 1
ATOM 1968 C C . THR A 1 255 ? -7.591 7.995 -4.040 1.00 89.00 255 THR A C 1
ATOM 1970 O O . THR A 1 255 ? -6.506 7.971 -4.625 1.00 89.00 255 THR A O 1
ATOM 1973 N N . THR A 1 256 ? -8.426 9.039 -4.068 1.00 80.69 256 THR A N 1
ATOM 19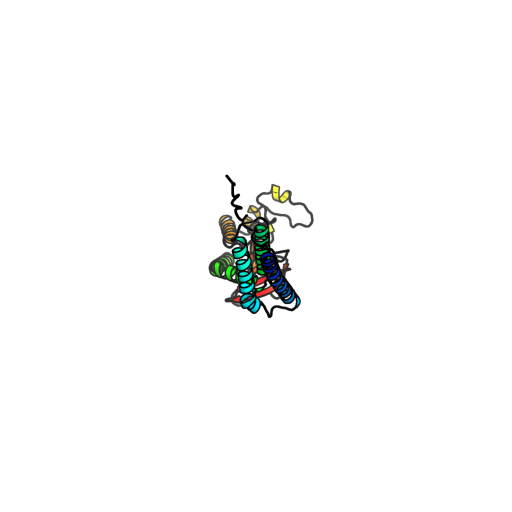74 C CA . THR A 1 256 ? -8.113 10.392 -4.591 1.00 80.69 256 THR A CA 1
ATOM 1975 C C . THR A 1 256 ? -7.880 11.408 -3.498 1.00 80.69 256 THR A C 1
ATOM 1977 O O . THR A 1 256 ? -8.573 11.277 -2.463 1.00 80.69 256 THR A O 1
#

pLDDT: mean 79.63, std 14.69, range [39.5, 97.75]

Mean predicted aligned error: 12.93 Å

Nearest PDB structures (foldseek):
  1uk5-assembly1_A  TM=4.437E-01  e=5.232E+00  Mus musculus